Protein AF-A0A0D2LMK9-F1 (afdb_monomer_lite)

Structure (mmCIF, N/CA/C/O backbone):
data_AF-A0A0D2LMK9-F1
#
_entry.id   AF-A0A0D2LMK9-F1
#
loop_
_atom_site.group_PDB
_atom_site.id
_atom_site.type_symbol
_atom_site.label_atom_id
_atom_site.label_alt_id
_atom_site.label_comp_id
_atom_site.label_asym_id
_atom_site.label_entity_id
_atom_site.label_seq_id
_atom_site.pdbx_PDB_ins_code
_atom_site.Cartn_x
_atom_site.Cartn_y
_atom_site.Cartn_z
_atom_site.occupancy
_atom_site.B_iso_or_equiv
_atom_site.auth_seq_id
_atom_site.auth_comp_id
_atom_site.auth_asym_id
_atom_site.auth_atom_id
_atom_site.pdbx_PDB_model_num
ATOM 1 N N . MET A 1 1 ? 4.686 -10.005 -47.649 1.00 36.50 1 MET A N 1
ATOM 2 C CA . MET A 1 1 ? 5.415 -9.443 -48.805 1.00 36.50 1 MET A CA 1
ATOM 3 C C . MET A 1 1 ? 6.803 -10.051 -48.817 1.00 36.50 1 MET A C 1
ATOM 5 O O . MET A 1 1 ? 7.466 -10.040 -47.790 1.00 36.50 1 MET A O 1
ATOM 9 N N . CYS A 1 2 ? 7.157 -10.680 -49.933 1.00 32.66 2 CYS A N 1
ATOM 10 C CA . CYS A 1 2 ? 8.406 -11.399 -50.156 1.00 32.66 2 CYS A CA 1
ATOM 11 C C . CYS A 1 2 ? 9.611 -10.449 -50.144 1.00 32.66 2 CYS A C 1
ATOM 13 O O . CYS A 1 2 ? 9.553 -9.398 -50.775 1.00 32.66 2 CYS A O 1
ATOM 15 N N . PHE A 1 3 ? 10.708 -10.847 -49.498 1.00 27.73 3 PHE A N 1
ATOM 16 C CA . PHE A 1 3 ? 12.029 -10.279 -49.761 1.00 27.73 3 PHE A CA 1
ATOM 17 C C . PHE A 1 3 ? 12.671 -11.082 -50.894 1.00 27.73 3 PHE A C 1
ATOM 19 O O . PHE A 1 3 ? 12.844 -12.295 -50.774 1.00 27.73 3 PHE A O 1
ATOM 26 N N . ARG A 1 4 ? 12.999 -10.406 -51.998 1.00 33.31 4 ARG A N 1
ATOM 27 C CA . ARG A 1 4 ? 13.933 -10.900 -53.012 1.00 33.31 4 ARG A CA 1
ATOM 28 C C . ARG A 1 4 ? 15.197 -10.033 -52.932 1.00 33.31 4 ARG A C 1
ATOM 30 O O . ARG A 1 4 ? 15.049 -8.818 -52.810 1.00 33.31 4 ARG A O 1
ATOM 37 N N . PRO A 1 5 ? 16.394 -10.634 -52.951 1.00 46.75 5 PRO A N 1
ATOM 38 C CA . PRO A 1 5 ? 17.655 -9.914 -52.943 1.00 46.75 5 PRO A CA 1
ATOM 39 C C . PRO A 1 5 ? 18.057 -9.599 -54.384 1.00 46.75 5 PRO A C 1
ATOM 41 O O . PRO A 1 5 ? 18.026 -10.495 -55.216 1.00 46.75 5 PRO A O 1
ATOM 44 N N . ASP A 1 6 ? 18.374 -8.341 -54.661 1.00 37.81 6 ASP A N 1
ATOM 45 C CA . ASP A 1 6 ? 19.341 -7.890 -55.667 1.00 37.81 6 ASP A CA 1
ATOM 46 C C . ASP A 1 6 ? 19.219 -6.370 -55.743 1.00 37.81 6 ASP A C 1
ATOM 48 O O . ASP A 1 6 ? 18.151 -5.866 -56.057 1.00 37.81 6 ASP A O 1
ATOM 52 N N . ASP A 1 7 ? 20.288 -5.662 -55.381 1.00 31.47 7 ASP A N 1
ATOM 53 C CA . ASP A 1 7 ? 20.624 -4.341 -55.929 1.00 31.47 7 ASP A CA 1
ATOM 54 C C . ASP A 1 7 ? 22.042 -3.973 -55.471 1.00 31.47 7 ASP A C 1
ATOM 56 O O . ASP A 1 7 ? 22.301 -3.083 -54.659 1.00 31.47 7 ASP A O 1
ATOM 60 N N . SER A 1 8 ? 23.011 -4.711 -56.010 1.00 40.72 8 SER A N 1
ATOM 61 C CA . SER A 1 8 ? 24.394 -4.259 -56.104 1.00 40.72 8 SER A CA 1
ATOM 62 C C . SER A 1 8 ? 24.527 -3.301 -57.290 1.00 40.72 8 SER A 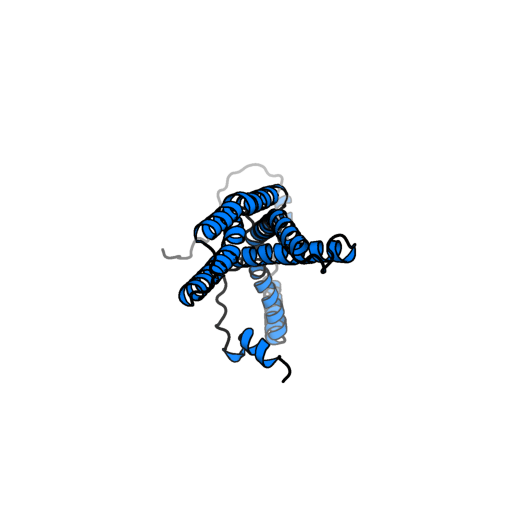C 1
ATOM 64 O O . SER A 1 8 ? 25.042 -3.673 -58.342 1.00 40.72 8 SER A O 1
ATOM 66 N N . SER A 1 9 ? 24.062 -2.063 -57.141 1.00 35.66 9 SER A N 1
ATOM 67 C CA . SER A 1 9 ? 24.377 -0.991 -58.092 1.00 35.66 9 SER A CA 1
ATOM 68 C C . SER A 1 9 ? 24.155 0.376 -57.462 1.00 35.66 9 SER A C 1
ATOM 70 O O . SER A 1 9 ? 23.105 0.992 -57.617 1.00 35.66 9 SER A O 1
ATOM 72 N N . PHE A 1 10 ? 25.168 0.876 -56.758 1.00 32.91 10 PHE A N 1
ATOM 73 C CA . PHE A 1 10 ? 25.188 2.277 -56.351 1.00 32.91 10 PHE A CA 1
ATOM 74 C C . PHE A 1 10 ? 26.589 2.866 -56.479 1.00 32.91 10 PHE A C 1
ATOM 76 O O . PHE A 1 10 ? 27.211 3.205 -55.483 1.00 32.91 10 PHE A O 1
ATOM 83 N N . ILE A 1 11 ? 27.101 2.989 -57.711 1.00 34.94 11 ILE A N 1
ATOM 84 C CA . ILE A 1 11 ? 28.164 3.957 -58.019 1.00 34.94 11 ILE A CA 1
ATOM 85 C C . ILE A 1 11 ? 27.956 4.541 -59.424 1.00 34.94 11 ILE A C 1
ATOM 87 O O . ILE A 1 11 ? 27.834 3.799 -60.394 1.00 34.94 11 ILE A O 1
ATOM 91 N N . ALA A 1 12 ? 28.033 5.878 -59.477 1.00 37.16 12 ALA A N 1
ATOM 92 C CA . ALA A 1 12 ? 28.573 6.726 -60.550 1.00 37.16 12 ALA A CA 1
ATOM 93 C C . ALA A 1 12 ? 27.589 7.725 -61.185 1.00 37.16 12 ALA A C 1
ATOM 95 O O . ALA A 1 12 ? 27.254 7.626 -62.362 1.00 37.16 12 ALA A O 1
ATOM 96 N N . THR A 1 13 ? 27.249 8.792 -60.459 1.00 31.98 13 THR A N 1
ATOM 97 C CA . THR A 1 13 ? 26.992 10.098 -61.087 1.00 31.98 13 THR A CA 1
ATOM 98 C C . THR A 1 13 ? 28.254 10.953 -60.997 1.00 31.98 13 THR A C 1
ATOM 100 O O . THR A 1 13 ? 28.748 11.291 -59.925 1.00 31.98 13 THR A O 1
ATOM 103 N N . LYS A 1 14 ? 28.817 11.239 -62.172 1.00 40.53 14 LYS A N 1
ATOM 104 C CA . LYS A 1 14 ? 30.016 12.042 -62.408 1.00 40.53 14 LYS A CA 1
ATOM 105 C C . LYS A 1 14 ? 29.584 13.493 -62.630 1.00 40.53 14 LYS A C 1
ATOM 107 O O . LYS A 1 14 ? 28.989 13.790 -63.661 1.00 40.53 14 LYS A O 1
ATOM 112 N N . THR A 1 15 ? 29.923 14.392 -61.713 1.00 36.00 15 THR A N 1
ATOM 113 C CA . THR A 1 15 ? 29.894 15.846 -61.944 1.00 36.00 15 THR A CA 1
ATOM 114 C C . THR A 1 15 ? 31.236 16.430 -61.535 1.00 36.00 15 THR A C 1
ATOM 116 O O . THR A 1 15 ? 31.736 16.152 -60.449 1.00 36.00 15 THR A O 1
ATOM 119 N N . GLY A 1 16 ? 31.848 17.152 -62.474 1.00 37.59 16 GLY A N 1
ATOM 120 C CA . GLY A 1 16 ? 33.177 17.731 -62.343 1.00 37.59 16 GLY A CA 1
ATOM 121 C C . GLY A 1 16 ? 33.241 18.902 -61.368 1.00 37.59 16 GLY A C 1
ATOM 122 O O . GLY A 1 16 ? 32.229 19.523 -61.055 1.00 37.59 16 GLY A O 1
ATOM 123 N N . GLY A 1 17 ? 34.462 19.192 -60.932 1.00 36.69 17 GLY A N 1
ATOM 124 C CA . GLY A 1 17 ? 34.784 20.328 -60.080 1.00 3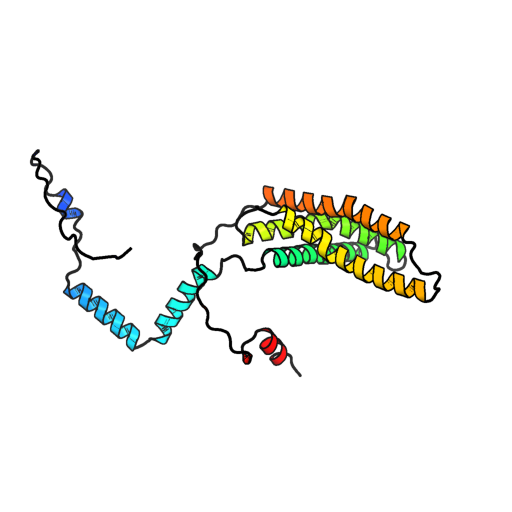6.69 17 GLY A CA 1
ATOM 125 C C . GLY A 1 17 ? 36.044 20.056 -59.271 1.00 36.69 17 GLY A C 1
ATOM 126 O O . GLY A 1 17 ? 35.996 19.334 -58.286 1.00 36.69 17 GLY A O 1
ATOM 127 N N . ASP A 1 18 ? 37.143 20.631 -59.748 1.00 37.47 18 ASP A N 1
ATOM 128 C CA . ASP A 1 18 ? 38.310 21.087 -58.994 1.00 37.47 18 ASP A CA 1
ATOM 129 C C . ASP A 1 18 ? 39.199 20.050 -58.289 1.00 37.47 18 ASP A C 1
ATOM 131 O O . ASP A 1 18 ? 38.907 19.453 -57.254 1.00 37.47 18 ASP A O 1
ATOM 135 N N . GLY A 1 19 ? 40.381 19.875 -58.884 1.00 51.28 19 GLY A N 1
ATOM 136 C CA . GLY A 1 19 ? 41.484 19.143 -58.294 1.00 51.28 19 GLY A CA 1
ATOM 137 C C . GLY A 1 19 ? 42.101 19.928 -57.148 1.00 51.28 19 GLY A C 1
ATOM 138 O O . GLY A 1 19 ? 42.830 20.874 -57.398 1.00 51.28 19 GLY A O 1
ATOM 139 N N . HIS A 1 20 ? 41.834 19.501 -55.917 1.00 45.97 20 HIS A N 1
ATOM 140 C CA . HIS A 1 20 ? 42.699 19.636 -54.739 1.00 45.97 20 HIS A CA 1
ATOM 141 C C . HIS A 1 20 ? 41.973 18.977 -53.550 1.00 45.97 20 HIS A C 1
ATOM 143 O O . HIS A 1 20 ? 41.356 19.684 -52.779 1.00 45.97 20 HIS A O 1
ATOM 149 N N . ASP A 1 21 ? 41.953 17.632 -53.452 1.00 49.69 21 ASP A N 1
ATOM 150 C CA . ASP A 1 21 ? 41.758 16.888 -52.173 1.00 49.69 21 ASP A CA 1
ATOM 151 C C . ASP A 1 21 ? 41.695 15.350 -52.326 1.00 49.69 21 ASP A C 1
ATOM 153 O O . ASP A 1 21 ? 40.903 14.631 -51.713 1.00 49.69 21 ASP A O 1
ATOM 157 N N . SER A 1 22 ? 42.607 14.773 -53.109 1.00 47.59 22 SER A N 1
ATOM 158 C CA . SER A 1 22 ? 42.743 13.308 -53.231 1.00 47.59 22 SER A CA 1
ATOM 159 C C . SER A 1 22 ? 43.430 12.630 -52.027 1.00 47.59 22 SER A C 1
ATOM 161 O O . SER A 1 22 ? 43.566 11.405 -51.997 1.00 47.59 22 SER A O 1
ATOM 163 N N . GLN A 1 23 ? 43.859 13.402 -51.021 1.00 46.69 23 GLN A N 1
ATOM 164 C CA . GLN A 1 23 ? 44.564 12.919 -49.823 1.00 46.69 23 GLN A CA 1
ATOM 165 C C . GLN A 1 23 ? 43.626 12.675 -48.622 1.00 46.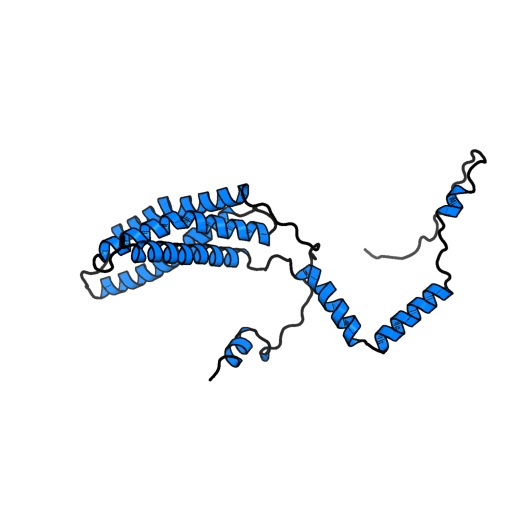69 23 GLN A C 1
ATOM 167 O O . GLN A 1 23 ? 43.916 11.812 -47.792 1.00 46.69 23 GLN A O 1
ATOM 172 N N . GLY A 1 24 ? 42.488 13.377 -48.534 1.00 43.84 24 GLY A N 1
ATOM 173 C CA . GLY A 1 24 ? 41.540 13.263 -47.413 1.00 43.84 24 GLY A CA 1
ATOM 174 C C . GLY A 1 24 ? 40.757 11.945 -47.401 1.00 43.84 24 GLY A C 1
ATOM 175 O O . GLY A 1 24 ? 40.649 11.288 -46.367 1.00 43.84 24 GLY A O 1
ATOM 176 N N . TRP A 1 25 ? 40.305 11.486 -48.571 1.00 39.28 25 TRP A N 1
ATOM 177 C CA . TRP A 1 25 ? 39.536 10.241 -48.708 1.00 39.28 25 TRP A CA 1
ATOM 178 C C . TRP A 1 25 ? 40.356 8.977 -48.420 1.00 39.28 25 TRP A C 1
ATOM 180 O O . TRP A 1 25 ? 39.811 7.991 -47.931 1.00 39.28 25 TRP A O 1
ATOM 190 N N . LYS A 1 26 ? 41.680 9.017 -48.626 1.00 46.81 26 LYS A N 1
ATOM 191 C CA . LYS A 1 26 ? 42.582 7.899 -48.295 1.00 46.81 26 LYS A CA 1
ATOM 192 C C . LYS A 1 26 ? 42.795 7.712 -46.791 1.00 46.81 26 LYS A C 1
ATOM 194 O O . LYS A 1 26 ? 43.176 6.625 -46.370 1.00 46.81 26 LYS A O 1
ATOM 199 N N . LYS A 1 27 ? 42.553 8.750 -45.978 1.00 48.72 27 LYS A N 1
ATOM 200 C CA . LYS A 1 27 ? 42.645 8.666 -44.510 1.00 48.72 27 LYS A CA 1
ATOM 201 C C . LYS A 1 27 ? 41.397 8.063 -43.861 1.00 48.72 27 LYS A C 1
ATOM 203 O O . LYS A 1 27 ? 41.507 7.530 -42.763 1.00 48.72 27 LYS A O 1
ATOM 208 N N . LEU A 1 28 ? 40.241 8.121 -44.528 1.00 47.56 28 LEU A N 1
ATOM 209 C CA . LEU A 1 28 ? 38.988 7.529 -44.039 1.00 47.56 28 LEU A CA 1
ATOM 210 C C . LEU A 1 28 ? 38.817 6.064 -44.468 1.00 47.56 28 LEU A C 1
ATOM 212 O O . LEU A 1 28 ? 38.097 5.315 -43.815 1.00 47.56 28 LEU A O 1
ATOM 216 N N . THR A 1 29 ? 39.542 5.616 -45.497 1.00 49.44 29 THR A N 1
ATOM 217 C CA . THR A 1 29 ? 39.727 4.191 -45.805 1.00 49.44 29 THR A CA 1
ATOM 218 C C . THR A 1 29 ? 40.837 3.613 -44.926 1.00 49.44 29 THR A C 1
ATOM 220 O O . THR A 1 29 ? 41.892 3.203 -45.414 1.00 49.44 29 THR A O 1
ATOM 223 N N . GLY A 1 30 ? 40.632 3.632 -43.607 1.00 47.62 30 GLY A N 1
ATOM 224 C CA . GLY A 1 30 ? 41.433 2.822 -42.696 1.00 47.62 30 GLY A CA 1
ATOM 225 C C . GLY A 1 30 ? 41.409 1.375 -43.189 1.00 47.62 30 GLY A C 1
ATOM 226 O O . GLY A 1 30 ? 40.344 0.874 -43.535 1.00 47.62 30 GLY A O 1
ATOM 227 N N . SER A 1 31 ? 42.595 0.772 -43.313 1.00 58.03 31 SER A N 1
ATOM 228 C CA . SER A 1 31 ? 42.853 -0.578 -43.830 1.00 58.03 31 SER A CA 1
ATOM 229 C C . SER A 1 31 ? 41.665 -1.524 -43.632 1.00 58.03 31 SER A C 1
ATOM 231 O O . SER A 1 31 ? 41.459 -2.026 -42.529 1.00 58.03 31 SER A O 1
ATOM 233 N N . PHE A 1 32 ? 40.899 -1.787 -44.698 1.00 56.50 32 PHE A N 1
ATOM 234 C CA . PHE A 1 32 ? 39.926 -2.876 -44.677 1.00 56.50 32 PHE A CA 1
ATOM 235 C C . PHE A 1 32 ? 40.686 -4.154 -44.300 1.00 56.50 32 PHE A C 1
ATOM 237 O O . PHE A 1 32 ? 41.734 -4.421 -44.902 1.00 56.50 32 PHE A O 1
ATOM 244 N N . PRO A 1 33 ? 40.230 -4.915 -43.290 1.00 62.12 33 PRO A N 1
ATOM 245 C CA . PRO A 1 33 ? 40.915 -6.130 -42.893 1.00 62.12 33 PRO A CA 1
ATOM 246 C C . PRO A 1 33 ? 41.016 -7.049 -44.109 1.00 62.12 33 PRO A C 1
ATOM 248 O O . PRO A 1 33 ? 40.037 -7.278 -44.824 1.00 62.12 33 PRO A O 1
ATOM 251 N N . SER A 1 34 ? 42.226 -7.534 -44.384 1.00 72.12 34 SER A N 1
ATOM 252 C CA . SER A 1 34 ? 42.450 -8.453 -45.500 1.00 72.12 34 SER A CA 1
ATOM 253 C C . SER A 1 34 ? 41.563 -9.683 -45.303 1.00 72.12 34 SER A C 1
ATOM 255 O O . SER A 1 34 ? 41.398 -10.147 -44.175 1.00 72.12 34 SER A O 1
ATOM 257 N N . GLY A 1 35 ? 41.007 -10.259 -46.372 1.00 73.50 35 GLY A N 1
ATOM 258 C CA . GLY A 1 35 ? 40.156 -11.452 -46.261 1.00 73.50 35 GLY A CA 1
ATOM 259 C C . GLY A 1 35 ? 40.833 -12.618 -45.520 1.00 73.50 35 GLY A C 1
ATOM 260 O O . GLY A 1 35 ? 40.151 -13.459 -44.942 1.00 73.50 35 GLY A O 1
ATOM 261 N N . SER A 1 36 ? 42.170 -12.645 -45.471 1.00 75.00 36 SER A N 1
ATOM 262 C CA . SER A 1 36 ? 42.950 -13.591 -44.666 1.00 75.00 36 SER A CA 1
ATOM 263 C C . SER A 1 36 ? 42.932 -13.295 -43.162 1.00 75.00 36 SER A C 1
ATOM 265 O O . SER A 1 36 ? 42.976 -14.234 -42.374 1.00 75.00 36 SER A O 1
ATOM 267 N N . GLN A 1 37 ? 42.843 -12.027 -42.752 1.00 76.12 37 GLN A N 1
ATOM 268 C CA . GLN A 1 37 ? 42.677 -11.620 -41.353 1.00 76.12 37 GLN A CA 1
ATOM 269 C C . GLN A 1 37 ? 41.281 -11.998 -40.865 1.00 76.12 37 GLN A C 1
ATOM 271 O O . GLN A 1 37 ? 41.172 -12.688 -39.862 1.00 76.12 37 GLN A O 1
ATOM 276 N N . VAL A 1 38 ? 40.241 -11.690 -41.647 1.00 80.62 38 VAL A N 1
ATOM 277 C CA . VAL A 1 38 ? 38.857 -12.080 -41.321 1.00 80.62 38 VAL A CA 1
ATOM 278 C C . VAL A 1 38 ? 38.722 -13.599 -41.198 1.00 80.62 38 VAL A C 1
ATOM 280 O O . VAL A 1 38 ? 38.142 -14.088 -40.237 1.00 80.62 38 VAL A O 1
ATOM 283 N N . ARG A 1 39 ? 39.304 -14.366 -42.132 1.00 79.62 39 ARG A N 1
ATOM 284 C CA . ARG A 1 39 ? 39.305 -15.839 -42.070 1.00 79.62 39 ARG A CA 1
ATOM 285 C C . ARG A 1 39 ? 40.082 -16.380 -40.871 1.00 79.62 39 ARG A C 1
ATOM 287 O O . ARG A 1 39 ? 39.660 -17.364 -40.279 1.00 79.62 39 ARG A O 1
ATOM 294 N N . ARG A 1 40 ? 41.212 -15.757 -40.522 1.00 83.75 40 ARG A N 1
ATOM 295 C CA . ARG A 1 40 ? 42.021 -16.149 -39.360 1.00 83.75 40 ARG A CA 1
ATOM 296 C C . ARG A 1 40 ? 41.296 -15.851 -38.052 1.00 83.75 40 ARG A C 1
ATOM 298 O O . ARG A 1 40 ? 41.360 -16.667 -37.142 1.00 83.75 40 ARG A O 1
ATOM 305 N N . ASP A 1 41 ? 40.619 -14.714 -37.968 1.00 76.62 41 ASP A N 1
ATOM 306 C CA . ASP A 1 41 ? 39.837 -14.344 -36.793 1.00 76.62 41 ASP A CA 1
ATOM 307 C C . ASP A 1 41 ? 38.605 -15.247 -36.670 1.00 76.62 41 ASP A C 1
ATOM 309 O O . ASP A 1 41 ? 38.358 -15.774 -35.592 1.00 76.62 41 ASP A O 1
ATOM 313 N N . LEU A 1 42 ? 37.913 -15.544 -37.775 1.00 80.44 42 LEU A N 1
ATOM 314 C CA . LEU A 1 42 ? 36.802 -16.501 -37.799 1.00 80.44 42 LEU A CA 1
ATOM 315 C C . LEU A 1 42 ? 37.229 -17.901 -37.332 1.00 80.44 42 LEU A C 1
ATOM 317 O O . LEU A 1 42 ? 36.576 -18.473 -36.468 1.00 80.44 42 LEU A O 1
ATOM 321 N N . ALA A 1 43 ? 38.355 -18.413 -37.837 1.00 82.56 43 ALA A N 1
ATOM 322 C CA . ALA A 1 43 ? 38.884 -19.713 -37.426 1.00 82.56 43 ALA A CA 1
ATOM 323 C C . ALA A 1 43 ? 39.255 -19.751 -35.932 1.00 82.56 43 ALA A C 1
ATOM 325 O O . ALA A 1 43 ? 39.055 -20.768 -35.275 1.00 82.56 43 ALA A O 1
ATOM 326 N N . LYS A 1 44 ? 39.753 -18.638 -35.374 1.00 79.44 44 LYS A N 1
ATOM 327 C CA . LYS A 1 44 ? 39.994 -18.520 -33.928 1.00 79.44 44 LYS A CA 1
ATOM 328 C C . LYS A 1 44 ? 38.693 -18.556 -33.125 1.00 79.44 44 LYS A C 1
ATOM 330 O O . LYS A 1 44 ? 38.655 -19.218 -32.097 1.00 79.44 44 LYS A O 1
ATOM 335 N N . TYR A 1 45 ? 37.637 -17.875 -33.582 1.00 70.62 45 TYR A N 1
ATOM 336 C CA . TYR A 1 45 ? 36.326 -17.934 -32.924 1.00 70.62 45 TYR A CA 1
ATOM 337 C C . TYR A 1 45 ? 35.706 -19.335 -32.997 1.00 70.62 45 TYR A C 1
ATOM 339 O O . TYR A 1 45 ? 35.133 -19.787 -32.011 1.00 70.62 45 TYR A O 1
ATOM 347 N N . GLU A 1 46 ? 35.844 -20.038 -34.124 1.00 77.38 46 GLU A N 1
ATOM 348 C CA . GLU A 1 46 ? 35.395 -21.431 -34.261 1.00 77.38 46 GLU A CA 1
ATOM 349 C C . GLU A 1 46 ? 36.155 -22.373 -33.321 1.00 77.38 46 GLU A C 1
ATOM 351 O O . GLU A 1 46 ? 35.528 -23.191 -32.658 1.00 77.38 46 GLU A O 1
ATOM 356 N N . GLN A 1 47 ? 37.481 -22.234 -33.209 1.00 75.31 47 GLN A N 1
ATOM 357 C CA . GLN A 1 47 ? 38.285 -23.044 -32.285 1.00 75.31 47 GLN A CA 1
ATOM 358 C C . GLN A 1 47 ? 37.905 -22.804 -30.822 1.00 75.31 47 GLN A C 1
ATOM 360 O O . GLN A 1 47 ? 37.675 -23.762 -30.096 1.00 75.31 47 GLN A O 1
ATOM 365 N N . LEU A 1 48 ? 37.738 -21.544 -30.412 1.00 69.69 48 LEU A N 1
ATOM 366 C CA . LEU A 1 48 ? 37.289 -21.209 -29.056 1.00 69.69 48 LEU A CA 1
ATOM 367 C C . LEU A 1 48 ? 35.889 -21.779 -28.754 1.00 69.69 48 LEU A C 1
ATOM 369 O O . LEU A 1 48 ? 35.655 -22.265 -27.653 1.00 69.69 48 LEU A O 1
ATOM 373 N N . MET A 1 49 ? 34.976 -21.783 -29.736 1.00 61.81 49 MET A N 1
ATOM 374 C CA . MET A 1 49 ? 33.647 -22.405 -29.604 1.00 61.81 49 MET A CA 1
ATOM 375 C C . MET A 1 49 ? 33.686 -23.935 -29.494 1.00 61.81 49 MET A C 1
ATOM 377 O O . MET A 1 49 ? 32.773 -24.517 -28.912 1.00 61.81 49 MET A O 1
ATOM 381 N N . VAL A 1 50 ? 34.700 -24.587 -30.065 1.00 72.56 50 VAL A N 1
ATOM 382 C CA . VAL A 1 50 ? 34.861 -26.048 -30.027 1.00 72.56 50 VAL A CA 1
ATOM 383 C C . VAL A 1 50 ? 35.575 -26.503 -28.755 1.00 72.56 50 VAL A C 1
ATOM 385 O O . VAL A 1 50 ? 35.172 -27.511 -28.177 1.00 72.56 50 VAL A O 1
ATOM 388 N N . ASP A 1 51 ? 36.598 -25.767 -28.320 1.00 71.94 51 ASP A N 1
ATOM 389 C CA . ASP A 1 51 ? 37.421 -26.131 -27.164 1.00 71.94 51 ASP A CA 1
ATOM 390 C C . ASP A 1 51 ? 36.733 -25.780 -25.832 1.00 71.94 51 ASP A C 1
ATOM 392 O O . ASP A 1 51 ? 36.804 -26.571 -24.893 1.00 71.94 51 ASP A O 1
ATOM 396 N N . GLU A 1 52 ? 35.999 -24.658 -25.756 1.00 60.50 52 GLU A N 1
ATOM 397 C CA . GLU A 1 52 ? 35.295 -24.214 -24.537 1.00 60.50 52 GLU A CA 1
ATOM 398 C C . GLU A 1 52 ? 33.840 -23.769 -24.799 1.00 60.50 52 GLU A C 1
ATOM 400 O O . GLU A 1 52 ? 33.450 -22.630 -24.516 1.00 60.50 52 GLU A O 1
ATOM 405 N N . PRO A 1 53 ? 32.977 -24.671 -25.308 1.00 59.03 53 PRO A N 1
ATOM 406 C CA . PRO A 1 53 ? 31.581 -24.349 -25.607 1.00 59.03 53 PRO A CA 1
ATOM 407 C C . PRO A 1 53 ? 30.796 -23.893 -24.367 1.00 59.03 53 PRO A C 1
ATOM 409 O O . PRO A 1 53 ? 29.892 -23.070 -24.489 1.00 59.03 53 PRO A O 1
ATOM 412 N N . GLY A 1 54 ? 31.144 -24.402 -23.179 1.00 59.25 54 GLY A N 1
ATOM 413 C CA . GLY A 1 54 ? 30.496 -24.051 -21.912 1.00 59.25 54 GLY A CA 1
ATOM 414 C C . GLY A 1 54 ? 30.776 -22.614 -21.470 1.00 59.25 54 GLY A C 1
ATOM 415 O O . GLY A 1 54 ? 29.837 -21.872 -21.208 1.00 59.25 54 GLY A O 1
ATOM 416 N N . GLU A 1 55 ? 32.040 -22.181 -21.473 1.00 56.72 55 GLU A N 1
ATOM 417 C CA . GLU A 1 55 ? 32.414 -20.844 -20.988 1.00 56.72 55 GLU A CA 1
ATOM 418 C C . GLU A 1 55 ? 31.870 -19.724 -21.888 1.00 56.72 55 GLU A C 1
ATOM 420 O O . GLU A 1 55 ? 31.343 -18.725 -21.399 1.00 56.72 55 GLU A O 1
ATOM 425 N N . ILE A 1 56 ? 31.890 -19.911 -23.212 1.00 57.38 56 ILE A N 1
ATOM 426 C CA . ILE A 1 56 ? 31.340 -18.930 -24.164 1.00 57.38 56 ILE A CA 1
ATOM 427 C C . ILE A 1 56 ? 29.812 -18.867 -24.072 1.00 57.38 56 ILE A C 1
ATOM 429 O O . ILE A 1 56 ? 29.221 -17.787 -24.186 1.00 57.38 56 ILE A O 1
ATOM 433 N N . GLN A 1 57 ? 29.154 -20.008 -23.858 1.00 57.56 57 GLN A N 1
ATOM 434 C CA . GLN A 1 57 ? 27.704 -20.069 -23.708 1.00 57.56 57 GLN A CA 1
ATOM 435 C C . GLN A 1 57 ? 27.239 -19.481 -22.369 1.00 57.56 57 GLN A C 1
ATOM 437 O O . GLN A 1 57 ? 26.238 -18.758 -22.345 1.00 57.56 57 GLN A O 1
ATOM 442 N N . ASP A 1 58 ? 27.991 -19.696 -21.292 1.00 58.62 58 ASP A N 1
ATOM 443 C CA . ASP A 1 58 ? 27.732 -19.108 -19.977 1.00 58.62 58 ASP A CA 1
ATOM 444 C C . ASP A 1 58 ? 27.989 -17.591 -19.986 1.00 58.62 58 ASP A C 1
ATOM 446 O O . ASP A 1 58 ? 27.169 -16.813 -19.481 1.00 58.62 58 ASP A O 1
ATOM 450 N N . GLU A 1 59 ? 29.050 -17.133 -20.665 1.00 56.19 59 GLU A N 1
ATOM 451 C CA . GLU A 1 59 ? 29.324 -15.709 -20.880 1.00 56.19 59 GLU A CA 1
ATOM 452 C C . GLU A 1 59 ? 28.303 -15.008 -21.792 1.00 56.19 59 GLU A C 1
ATOM 454 O O . GLU A 1 59 ? 28.039 -13.808 -21.646 1.00 56.19 59 GLU A O 1
ATOM 459 N N . ALA A 1 60 ? 27.723 -15.729 -22.753 1.00 62.62 60 ALA A N 1
ATOM 460 C CA . ALA A 1 60 ? 26.635 -15.230 -23.586 1.00 62.62 60 ALA A CA 1
ATOM 461 C C . ALA A 1 60 ? 25.310 -15.201 -22.809 1.00 62.62 60 ALA A C 1
ATOM 463 O O . ALA A 1 60 ? 24.531 -14.256 -22.952 1.00 62.62 60 ALA A O 1
ATOM 464 N N . GLY A 1 61 ? 25.068 -16.192 -21.950 1.00 68.56 61 GLY A N 1
ATOM 465 C CA . GLY A 1 61 ? 23.838 -16.347 -21.178 1.00 68.56 61 GLY A CA 1
ATOM 466 C C . GLY A 1 61 ? 23.559 -15.163 -20.256 1.00 68.56 61 GLY A C 1
ATOM 467 O O . GLY A 1 61 ? 22.475 -14.577 -20.313 1.00 68.56 61 GLY A O 1
ATOM 468 N N . TRP A 1 62 ? 24.543 -14.735 -19.458 1.00 72.00 62 TRP A N 1
ATOM 469 C CA . TRP A 1 62 ? 24.349 -13.590 -18.558 1.00 72.00 62 TRP A CA 1
ATOM 470 C C . TRP A 1 62 ? 24.169 -12.267 -19.318 1.00 72.00 62 TRP A C 1
ATOM 472 O O . TRP A 1 62 ? 23.341 -11.442 -18.926 1.00 72.00 62 TRP A O 1
ATOM 482 N N . LYS A 1 63 ? 24.875 -12.072 -20.444 1.00 70.81 63 LYS A N 1
ATOM 483 C CA . LYS A 1 63 ? 24.715 -10.890 -21.318 1.00 70.81 63 LYS A CA 1
ATOM 484 C C . LYS A 1 63 ? 23.321 -10.848 -21.937 1.00 70.81 63 LYS A C 1
ATOM 486 O O . LYS A 1 63 ? 22.722 -9.781 -22.063 1.00 70.81 63 LYS A O 1
ATOM 491 N N . LEU A 1 64 ? 22.781 -12.013 -22.289 1.00 70.06 64 LEU A N 1
ATOM 492 C CA . LEU A 1 64 ? 21.416 -12.157 -22.770 1.00 70.06 64 LEU A CA 1
ATOM 493 C C . LEU A 1 64 ? 20.415 -11.834 -21.648 1.00 70.06 64 LEU A C 1
ATOM 495 O O . LEU A 1 64 ? 19.466 -11.090 -21.904 1.00 70.06 64 LEU A O 1
ATOM 499 N N . LEU A 1 65 ? 20.633 -12.317 -20.423 1.00 74.06 65 LEU A N 1
ATOM 500 C CA . LEU A 1 65 ? 19.777 -12.058 -19.255 1.00 74.06 65 LEU A CA 1
ATOM 501 C C . LEU A 1 65 ? 19.801 -10.594 -18.794 1.00 74.06 65 LEU A C 1
ATOM 503 O O . LEU A 1 65 ? 18.795 -10.102 -18.285 1.00 74.06 65 LEU A O 1
ATOM 507 N N . ALA A 1 66 ? 20.899 -9.870 -19.019 1.00 76.38 66 ALA A N 1
ATOM 508 C CA . ALA A 1 66 ? 21.038 -8.470 -18.612 1.00 76.38 66 ALA A CA 1
ATOM 509 C C . ALA A 1 66 ? 19.942 -7.551 -19.195 1.00 76.38 66 ALA A C 1
ATOM 511 O O . ALA A 1 66 ? 19.536 -6.584 -18.549 1.00 76.38 66 ALA A O 1
ATOM 512 N N . GLY A 1 67 ? 19.429 -7.866 -20.391 1.00 72.00 67 GLY A N 1
ATOM 513 C CA . GLY A 1 67 ? 18.322 -7.138 -21.024 1.00 72.00 67 GLY A CA 1
ATOM 514 C C . GLY A 1 67 ? 16.926 -7.519 -20.511 1.00 72.00 67 GLY A C 1
ATOM 515 O O . GLY A 1 67 ? 15.985 -6.745 -20.697 1.00 72.00 67 GLY A O 1
ATOM 516 N N . ASP A 1 68 ? 16.790 -8.676 -19.859 1.00 77.88 68 ASP A N 1
ATOM 517 C CA . ASP A 1 68 ? 15.522 -9.195 -19.330 1.00 77.88 68 ASP A CA 1
ATOM 518 C C . ASP A 1 68 ? 15.387 -8.947 -17.812 1.00 77.88 68 ASP A C 1
ATOM 520 O O . ASP A 1 68 ? 14.272 -8.804 -17.311 1.00 77.88 68 ASP A O 1
ATOM 524 N N . ALA A 1 69 ? 16.504 -8.807 -17.085 1.00 78.62 69 ALA A N 1
ATOM 525 C CA . ALA A 1 69 ? 16.546 -8.616 -15.630 1.00 78.62 69 ALA A CA 1
ATOM 526 C C . ALA A 1 69 ? 15.802 -7.362 -15.139 1.00 78.62 69 ALA A C 1
ATOM 528 O O . ALA A 1 69 ? 15.230 -7.351 -14.053 1.00 78.62 69 ALA A O 1
ATOM 529 N N . PHE A 1 70 ? 15.799 -6.304 -15.948 1.00 79.19 70 PHE A N 1
ATOM 530 C CA . PHE A 1 70 ? 15.223 -5.006 -15.593 1.00 79.19 70 PHE A CA 1
ATOM 531 C C . PHE A 1 70 ? 13.824 -4.776 -16.170 1.00 79.19 70 PHE A C 1
ATOM 533 O O . PHE A 1 70 ? 13.360 -3.637 -16.262 1.00 79.19 70 PHE A O 1
ATOM 540 N N . ARG A 1 71 ? 13.166 -5.841 -16.629 1.00 82.44 71 ARG A N 1
ATOM 541 C CA . ARG A 1 71 ? 11.811 -5.768 -17.164 1.00 82.44 71 ARG A CA 1
ATOM 542 C C . ARG A 1 71 ? 10.788 -5.724 -16.027 1.00 82.44 71 ARG A C 1
ATOM 544 O O . ARG A 1 71 ? 10.934 -6.426 -15.029 1.00 82.44 71 ARG A O 1
ATOM 551 N N . ALA A 1 72 ? 9.719 -4.951 -16.213 1.00 83.56 72 ALA A N 1
ATOM 552 C CA . ALA A 1 72 ? 8.590 -4.968 -15.294 1.00 83.56 72 ALA A CA 1
ATOM 553 C C . ALA A 1 72 ? 7.981 -6.388 -15.213 1.00 83.56 72 ALA A C 1
ATOM 555 O O . ALA A 1 72 ? 7.729 -7.011 -16.253 1.00 83.56 72 ALA A O 1
ATOM 556 N N . PRO A 1 73 ? 7.746 -6.928 -14.004 1.00 85.94 73 PRO A N 1
ATOM 557 C CA . PRO A 1 73 ? 7.126 -8.229 -13.827 1.00 85.94 73 PRO A CA 1
ATOM 558 C C . PRO A 1 73 ? 5.645 -8.192 -14.250 1.00 85.94 73 PRO A C 1
ATOM 560 O O . PRO A 1 73 ? 4.975 -7.171 -14.081 1.00 85.94 73 PRO A O 1
ATOM 563 N N . PRO A 1 74 ? 5.075 -9.322 -14.709 1.00 83.50 74 PRO A N 1
ATOM 564 C CA . PRO A 1 74 ? 3.702 -9.391 -15.230 1.00 83.50 74 PRO A CA 1
ATOM 565 C C . PRO A 1 74 ? 2.616 -8.989 -14.214 1.00 83.50 74 PRO A C 1
ATOM 567 O O . PRO A 1 74 ? 1.510 -8.612 -14.595 1.00 83.50 74 PRO A O 1
ATOM 570 N N . HIS A 1 75 ? 2.921 -9.046 -12.914 1.00 88.62 75 HIS A N 1
ATOM 571 C CA . HIS A 1 75 ? 2.014 -8.673 -11.823 1.00 88.62 75 HIS A CA 1
ATOM 572 C C . HIS A 1 75 ? 2.588 -7.561 -10.927 1.00 88.62 75 HIS A C 1
ATOM 574 O O . HIS A 1 75 ? 2.379 -7.560 -9.712 1.00 88.62 75 HIS A O 1
ATOM 580 N N . ALA A 1 76 ? 3.291 -6.592 -11.525 1.00 90.25 76 ALA A N 1
ATOM 581 C CA . ALA A 1 76 ? 3.906 -5.457 -10.828 1.00 90.25 76 ALA A CA 1
ATOM 582 C C . ALA A 1 76 ? 2.949 -4.708 -9.884 1.00 90.25 76 ALA A C 1
ATOM 584 O O . ALA A 1 76 ? 3.331 -4.339 -8.773 1.00 90.25 76 ALA A O 1
ATOM 585 N N . GLN A 1 77 ? 1.686 -4.531 -10.287 1.00 92.12 77 GLN A N 1
ATOM 586 C CA . GLN A 1 77 ? 0.695 -3.802 -9.492 1.00 92.12 77 GLN A CA 1
ATOM 587 C C . GLN A 1 77 ? 0.462 -4.457 -8.121 1.00 92.12 77 GLN A C 1
ATOM 589 O O . GLN A 1 77 ? 0.437 -3.766 -7.105 1.00 92.12 77 GLN A O 1
ATOM 594 N N . TRP A 1 78 ? 0.315 -5.783 -8.078 1.00 94.50 78 TRP A N 1
ATOM 595 C CA . TRP A 1 78 ? 0.067 -6.514 -6.832 1.00 94.50 78 TRP A CA 1
ATOM 596 C C . TRP A 1 78 ? 1.292 -6.524 -5.927 1.00 94.50 78 TRP A C 1
ATOM 598 O O . TRP A 1 78 ? 1.157 -6.333 -4.722 1.00 94.50 78 TRP A O 1
ATOM 608 N N . LEU A 1 79 ? 2.488 -6.648 -6.508 1.00 93.75 79 LEU A N 1
ATOM 609 C CA . LEU A 1 79 ? 3.738 -6.520 -5.762 1.00 93.75 79 LEU A CA 1
ATOM 610 C C . LEU A 1 79 ? 3.820 -5.163 -5.046 1.00 93.75 79 LEU A C 1
ATOM 612 O O . LEU A 1 79 ? 4.106 -5.114 -3.852 1.00 93.75 79 LEU A O 1
ATOM 616 N N . CYS A 1 80 ? 3.494 -4.073 -5.745 1.00 94.75 80 CYS A N 1
ATOM 617 C CA . CYS A 1 80 ? 3.475 -2.733 -5.155 1.00 94.75 80 CYS A CA 1
ATOM 618 C C . CYS A 1 80 ? 2.455 -2.614 -4.017 1.00 94.75 80 CYS A C 1
ATOM 620 O O . CYS A 1 80 ? 2.746 -1.995 -2.993 1.00 94.75 80 CYS A O 1
ATOM 622 N N . VAL A 1 81 ? 1.280 -3.236 -4.173 1.00 95.31 81 VAL A N 1
ATOM 623 C CA . VAL A 1 81 ? 0.251 -3.290 -3.123 1.00 95.31 81 VAL A CA 1
ATOM 624 C C . VAL A 1 81 ? 0.779 -4.004 -1.878 1.00 95.31 81 VAL A C 1
ATOM 626 O O . VAL A 1 81 ? 0.682 -3.455 -0.782 1.00 95.31 81 VAL A O 1
ATOM 629 N N . TYR A 1 82 ? 1.400 -5.176 -2.037 1.00 95.31 82 TYR A N 1
ATOM 630 C CA . TYR A 1 82 ? 1.967 -5.933 -0.918 1.00 95.31 82 TYR A CA 1
ATOM 631 C C . TYR A 1 82 ? 3.090 -5.180 -0.206 1.00 95.31 82 TYR A C 1
ATOM 633 O O . TYR A 1 82 ? 3.104 -5.129 1.024 1.00 95.31 82 TYR A O 1
ATOM 641 N N . VAL A 1 83 ? 3.995 -4.549 -0.957 1.00 96.31 83 VAL A N 1
ATOM 642 C CA . VAL A 1 83 ? 5.090 -3.762 -0.374 1.00 96.31 83 VAL A CA 1
ATOM 643 C C . VAL A 1 83 ? 4.549 -2.544 0.377 1.00 96.31 83 VAL A C 1
ATOM 645 O O . VAL A 1 83 ? 4.943 -2.320 1.519 1.00 96.31 83 VAL A O 1
ATOM 648 N N . GLY A 1 84 ? 3.608 -1.795 -0.206 1.00 95.62 84 GLY A N 1
ATOM 649 C CA . GLY A 1 84 ? 2.990 -0.642 0.456 1.00 95.62 84 GLY A CA 1
ATOM 650 C C . GLY A 1 84 ? 2.303 -1.012 1.770 1.00 95.62 84 GLY A C 1
ATOM 651 O O . GLY A 1 84 ? 2.540 -0.377 2.799 1.00 95.62 84 GLY A O 1
ATOM 652 N N . SER A 1 85 ? 1.504 -2.082 1.767 1.00 94.88 85 SER A N 1
ATOM 653 C CA . SER A 1 85 ? 0.860 -2.590 2.984 1.00 94.88 85 SER A CA 1
ATOM 654 C C . SER A 1 85 ? 1.873 -3.126 4.002 1.00 94.88 85 SER A C 1
ATOM 656 O O . SER A 1 85 ? 1.703 -2.907 5.201 1.00 94.88 85 SER A O 1
ATOM 658 N N . GLY A 1 86 ? 2.956 -3.764 3.549 1.00 94.81 86 GLY A N 1
ATOM 65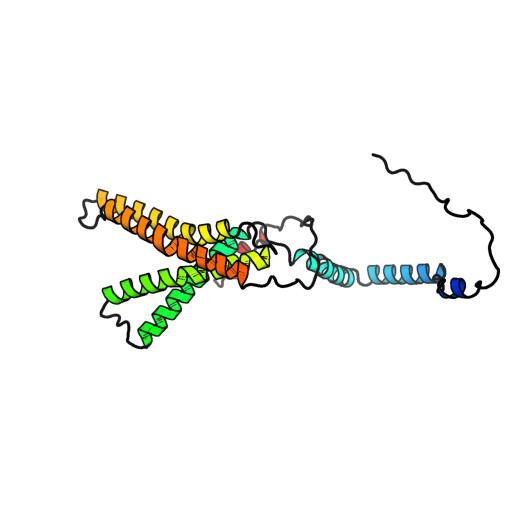9 C CA . GLY A 1 86 ? 4.054 -4.208 4.409 1.00 94.81 86 GLY A CA 1
ATOM 660 C C . GLY A 1 86 ? 4.744 -3.044 5.122 1.00 94.81 86 GLY A C 1
ATOM 661 O O . GLY A 1 86 ? 4.894 -3.077 6.342 1.00 94.81 86 GLY A O 1
ATOM 662 N N . VAL A 1 87 ? 5.080 -1.975 4.390 1.00 96.06 87 VAL A N 1
ATOM 663 C CA . VAL A 1 87 ? 5.642 -0.736 4.961 1.00 96.06 87 VAL A CA 1
ATOM 664 C C . VAL A 1 87 ? 4.692 -0.137 5.996 1.00 96.06 87 VAL A C 1
ATOM 666 O O . VAL A 1 87 ? 5.137 0.291 7.060 1.00 96.06 87 VAL A O 1
ATOM 669 N N . GLN A 1 88 ? 3.384 -0.161 5.733 1.00 95.38 88 GLN A N 1
ATOM 670 C CA . GLN A 1 88 ? 2.389 0.341 6.676 1.00 95.38 88 GLN A CA 1
ATOM 671 C C . GLN A 1 88 ? 2.379 -0.433 7.994 1.00 95.38 88 GLN A C 1
ATOM 673 O O . GLN A 1 88 ? 2.393 0.167 9.068 1.00 95.38 88 GLN A O 1
ATOM 678 N N . VAL A 1 89 ? 2.346 -1.765 7.921 1.00 93.94 89 VAL A N 1
ATOM 679 C CA . VAL A 1 89 ? 2.275 -2.630 9.105 1.00 93.94 89 VAL A CA 1
ATOM 680 C C . VAL A 1 89 ? 3.585 -2.587 9.885 1.00 93.94 89 VAL A C 1
ATOM 682 O O . VAL A 1 89 ? 3.554 -2.411 11.101 1.00 93.94 89 VAL A O 1
ATOM 685 N N . LEU A 1 90 ? 4.730 -2.675 9.202 1.00 95.56 90 LEU A N 1
ATOM 686 C CA . LEU A 1 90 ? 6.047 -2.601 9.838 1.00 95.56 90 LEU A CA 1
ATOM 687 C C . LEU A 1 90 ? 6.289 -1.230 10.472 1.00 95.56 90 LEU A C 1
ATOM 689 O O . LEU A 1 90 ? 6.711 -1.160 11.624 1.00 95.56 90 LEU A O 1
ATOM 693 N N . GLY A 1 91 ? 5.961 -0.146 9.765 1.00 94.56 91 GLY A N 1
ATOM 694 C CA . GLY A 1 91 ? 6.057 1.211 10.297 1.00 94.56 91 GLY A CA 1
ATOM 695 C C . GLY A 1 91 ? 5.142 1.415 11.504 1.00 94.56 91 GLY A C 1
ATOM 696 O O . GLY A 1 91 ? 5.570 1.948 12.525 1.00 94.56 91 GLY A O 1
ATOM 697 N N . CYS A 1 92 ? 3.898 0.933 11.431 1.00 94.75 92 CYS A N 1
ATOM 698 C CA . CYS A 1 92 ? 2.959 0.997 12.549 1.00 94.75 92 CYS A CA 1
ATOM 699 C C . CYS A 1 92 ? 3.461 0.209 13.768 1.00 94.75 92 CYS A C 1
ATOM 701 O O . CYS A 1 92 ? 3.411 0.719 14.891 1.00 94.75 92 CYS A O 1
ATOM 703 N N . ALA A 1 93 ? 3.961 -1.012 13.560 1.00 93.25 93 ALA A N 1
ATOM 704 C CA . ALA A 1 93 ? 4.506 -1.855 14.620 1.00 93.25 93 ALA A CA 1
ATOM 705 C C . ALA A 1 93 ? 5.736 -1.210 15.268 1.00 93.25 93 ALA A C 1
ATOM 707 O O . ALA A 1 93 ? 5.806 -1.122 16.491 1.00 93.25 93 ALA A O 1
ATOM 708 N N . PHE A 1 94 ? 6.660 -0.693 14.456 1.00 94.44 94 PHE A N 1
ATOM 709 C CA . PHE A 1 94 ? 7.864 -0.020 14.930 1.00 94.44 94 PHE A CA 1
ATOM 710 C C . PHE A 1 94 ? 7.537 1.220 15.770 1.00 94.44 94 PHE A C 1
ATOM 712 O O . PHE A 1 94 ? 8.006 1.338 16.900 1.00 94.44 94 PHE A O 1
ATOM 719 N N . VAL A 1 95 ? 6.677 2.116 15.271 1.00 92.62 95 VAL A N 1
ATOM 720 C CA . VAL A 1 95 ? 6.284 3.334 16.003 1.00 92.62 95 VAL A CA 1
ATOM 721 C C . VAL A 1 95 ? 5.557 2.986 17.305 1.00 92.62 95 VAL A C 1
ATOM 723 O O . VAL A 1 95 ? 5.845 3.572 18.348 1.00 92.62 95 VAL A O 1
ATOM 726 N N . THR A 1 96 ? 4.654 2.002 17.272 1.00 90.94 96 THR A N 1
ATOM 727 C CA . THR A 1 96 ? 3.938 1.547 18.475 1.00 90.94 96 THR A CA 1
ATOM 728 C C . THR A 1 96 ? 4.903 0.955 19.503 1.00 90.94 96 THR A C 1
ATOM 730 O O . THR A 1 96 ? 4.787 1.257 20.689 1.00 90.94 96 THR A O 1
ATOM 733 N N . LEU A 1 97 ? 5.883 0.159 19.063 1.00 91.06 97 LEU A N 1
ATOM 734 C CA . LEU A 1 97 ? 6.899 -0.432 19.934 1.00 91.06 97 LEU A CA 1
ATOM 735 C C . LEU A 1 97 ? 7.736 0.649 20.623 1.00 91.06 97 LEU A C 1
ATOM 737 O O . LEU A 1 97 ? 7.902 0.606 21.839 1.00 91.06 97 LEU A O 1
ATOM 741 N N . VAL A 1 98 ? 8.204 1.651 19.873 1.00 91.50 98 VAL A N 1
ATOM 742 C CA . VAL A 1 98 ? 8.970 2.773 20.435 1.00 91.50 98 VAL A CA 1
ATOM 743 C C . VAL A 1 98 ? 8.149 3.504 21.502 1.00 91.50 98 VAL A C 1
ATOM 745 O O . VAL A 1 98 ? 8.615 3.663 22.630 1.00 91.50 98 VAL A O 1
ATOM 748 N N . LEU A 1 99 ? 6.899 3.871 21.204 1.00 88.00 99 LEU A N 1
ATOM 749 C CA . LEU A 1 99 ? 6.021 4.557 22.163 1.00 88.00 99 LEU A CA 1
ATOM 750 C C . LEU A 1 99 ? 5.691 3.705 23.400 1.00 88.00 99 LEU A C 1
ATOM 752 O O . LEU A 1 99 ? 5.575 4.246 24.502 1.00 88.00 99 LEU A O 1
ATOM 756 N N . ALA A 1 100 ? 5.577 2.386 23.236 1.00 87.56 100 ALA A N 1
ATOM 757 C CA . ALA A 1 100 ? 5.404 1.455 24.347 1.00 87.56 100 ALA A CA 1
ATOM 758 C C . ALA A 1 100 ? 6.656 1.390 25.236 1.00 87.56 100 ALA A C 1
ATOM 760 O O . ALA A 1 100 ? 6.539 1.483 26.457 1.00 87.56 100 ALA A O 1
ATOM 761 N N . THR A 1 101 ? 7.856 1.307 24.648 1.00 87.81 101 THR A N 1
ATOM 762 C CA . THR A 1 101 ? 9.121 1.265 25.410 1.00 87.81 101 THR A CA 1
ATOM 763 C C . THR A 1 101 ? 9.444 2.574 26.134 1.00 87.81 101 THR A C 1
ATOM 765 O O . THR A 1 101 ? 10.036 2.541 27.207 1.00 87.81 101 THR A O 1
ATOM 768 N N . LEU A 1 102 ? 9.002 3.719 25.601 1.00 86.44 102 LEU A N 1
ATOM 769 C CA . LEU A 1 102 ? 9.131 5.030 26.250 1.00 86.44 102 LEU A CA 1
ATOM 770 C C . LEU A 1 102 ? 8.129 5.243 27.402 1.00 86.44 102 LEU A C 1
ATOM 772 O O . LEU A 1 102 ? 8.172 6.272 28.070 1.00 86.44 102 LEU A O 1
ATOM 776 N N . GLY A 1 103 ? 7.216 4.295 27.637 1.00 80.44 103 GLY A N 1
ATOM 777 C CA . GLY A 1 103 ? 6.245 4.352 28.731 1.00 80.44 103 GLY A CA 1
ATOM 778 C C . GLY A 1 103 ? 4.984 5.175 28.442 1.00 80.44 103 GLY A C 1
ATOM 779 O O . GLY A 1 103 ? 4.110 5.243 29.303 1.00 80.44 103 GLY A O 1
ATOM 780 N N . PHE A 1 104 ? 4.836 5.750 27.239 1.00 76.75 104 PHE A N 1
ATOM 781 C CA . PHE A 1 104 ? 3.619 6.477 26.839 1.00 76.75 104 PHE A CA 1
ATOM 782 C C . PHE A 1 104 ? 2.414 5.549 26.637 1.00 76.75 104 PHE A C 1
ATOM 784 O O . PHE A 1 104 ? 1.270 5.971 26.800 1.00 76.75 104 PHE A O 1
ATOM 791 N N . LEU A 1 105 ? 2.664 4.283 26.289 1.00 76.06 105 LEU A N 1
ATOM 792 C CA . LEU A 1 105 ? 1.639 3.263 26.076 1.00 76.06 105 LEU A CA 1
ATOM 793 C C . LEU A 1 105 ? 1.867 2.098 27.040 1.00 76.06 105 LEU A C 1
ATOM 795 O O . LEU A 1 105 ? 2.551 1.129 26.721 1.00 76.06 105 LEU A O 1
ATOM 799 N N . SER A 1 106 ? 1.291 2.195 28.241 1.00 73.25 106 SER A N 1
ATOM 800 C CA . SER A 1 106 ? 1.337 1.098 29.210 1.00 73.25 106 SER A CA 1
ATOM 801 C C . SER A 1 106 ? 0.371 -0.031 28.805 1.00 73.25 106 SER A C 1
ATOM 803 O O . SER A 1 106 ? -0.825 0.241 28.619 1.00 73.25 106 SER A O 1
ATOM 805 N N . PRO A 1 107 ? 0.821 -1.306 28.752 1.00 67.25 107 PRO A N 1
ATOM 806 C CA . PRO A 1 107 ? -0.033 -2.469 28.469 1.00 67.25 107 PRO A CA 1
ATOM 807 C C . PRO A 1 107 ? -1.208 -2.636 29.445 1.00 67.25 107 PRO A C 1
ATOM 809 O O . PRO A 1 107 ? -2.191 -3.308 29.126 1.00 67.25 107 PRO A O 1
ATOM 812 N N . ALA A 1 108 ? -1.130 -2.011 30.626 1.00 73.62 108 ALA A N 1
ATOM 813 C CA . ALA A 1 108 ? -2.208 -1.990 31.613 1.00 73.62 108 ALA A CA 1
ATOM 814 C C . ALA A 1 108 ? -3.463 -1.253 31.105 1.00 73.62 108 ALA A C 1
ATOM 816 O O . ALA A 1 108 ? -4.578 -1.552 31.527 1.00 73.62 108 ALA A O 1
ATOM 817 N N . SER A 1 109 ? -3.302 -0.334 30.148 1.00 76.44 109 SER A N 1
ATOM 818 C CA . SER A 1 109 ? -4.377 0.468 29.554 1.00 76.44 109 SER A CA 1
ATOM 819 C C . SER A 1 109 ? -4.739 -0.019 28.146 1.00 76.44 109 SER A C 1
ATOM 821 O O . SER A 1 109 ? -4.561 0.682 27.150 1.00 76.44 109 SER A O 1
ATOM 823 N N . ARG A 1 110 ? -5.277 -1.244 28.055 1.00 77.69 110 ARG A N 1
ATOM 824 C CA . ARG A 1 110 ? -5.613 -1.915 26.779 1.00 77.69 110 ARG A CA 1
ATOM 825 C C . ARG A 1 110 ? -6.378 -1.020 25.792 1.00 77.69 110 ARG A C 1
ATOM 827 O O . ARG A 1 110 ? -6.100 -1.058 24.599 1.00 77.69 110 ARG A O 1
ATOM 834 N N . GLY A 1 111 ? -7.304 -0.195 26.287 1.00 81.94 111 GLY A N 1
ATOM 835 C CA . GLY A 1 111 ? -8.075 0.739 25.460 1.00 81.94 111 GLY A CA 1
ATOM 836 C C . GLY A 1 111 ? -7.219 1.825 24.801 1.00 81.94 111 GLY A C 1
ATOM 837 O O . GLY A 1 111 ? -7.323 2.024 23.594 1.00 81.94 111 GLY A O 1
ATOM 838 N N . ALA A 1 112 ? -6.331 2.471 25.564 1.00 83.19 112 ALA A N 1
ATOM 839 C CA . ALA A 1 112 ? -5.457 3.530 25.058 1.00 83.19 112 ALA A CA 1
ATOM 840 C C . ALA A 1 112 ? -4.470 2.998 24.008 1.00 83.19 112 ALA A C 1
ATOM 842 O O . ALA A 1 112 ? -4.248 3.637 22.976 1.00 83.19 112 ALA A O 1
ATOM 843 N N . LEU A 1 113 ? -3.946 1.787 24.235 1.00 86.06 113 LEU A N 1
ATOM 844 C CA . LEU A 1 113 ? -3.069 1.099 23.291 1.00 86.06 113 LEU A CA 1
ATOM 845 C C . LEU A 1 113 ? -3.783 0.878 21.953 1.00 86.06 113 LEU A C 1
ATOM 847 O O . LEU A 1 113 ? -3.300 1.361 20.932 1.00 86.06 113 LEU A O 1
ATOM 851 N N . LEU A 1 114 ? -4.974 0.268 21.961 1.00 86.50 114 LEU A N 1
ATOM 852 C CA . LEU A 1 114 ? -5.750 0.028 20.739 1.00 86.50 114 LEU A CA 1
ATOM 853 C C . LEU A 1 114 ? -6.061 1.325 19.979 1.00 86.50 114 LEU A C 1
ATOM 855 O O . LEU A 1 114 ? -5.852 1.388 18.768 1.00 86.50 114 LEU A O 1
ATOM 859 N N . THR A 1 115 ? -6.502 2.378 20.674 1.00 87.12 115 THR A N 1
ATOM 860 C CA . THR A 1 115 ? -6.802 3.664 20.023 1.00 87.12 115 THR A CA 1
ATOM 861 C C . THR A 1 115 ? -5.560 4.316 19.422 1.00 87.12 115 THR A C 1
ATOM 863 O O . THR A 1 115 ? -5.618 4.829 18.306 1.00 87.12 115 THR A O 1
ATOM 866 N N . SER A 1 116 ? -4.420 4.257 20.119 1.00 87.81 116 SER A N 1
ATOM 867 C CA . SER A 1 116 ? -3.165 4.831 19.626 1.00 87.81 116 SER A CA 1
ATOM 868 C C . SER A 1 116 ? -2.654 4.104 18.383 1.00 87.81 116 SER A C 1
ATOM 870 O O . SER A 1 116 ? -2.294 4.752 17.402 1.00 87.81 116 SER A O 1
ATOM 872 N N . THR A 1 117 ? -2.706 2.767 18.373 1.00 89.19 117 THR A N 1
ATOM 873 C CA . THR A 1 117 ? -2.286 1.953 17.231 1.00 89.19 117 THR A CA 1
ATOM 874 C C . THR A 1 117 ? -3.147 2.240 16.005 1.00 89.19 117 THR A C 1
ATOM 876 O O . THR A 1 117 ? -2.608 2.362 14.910 1.00 89.19 117 THR A O 1
ATOM 879 N N . VAL A 1 118 ? -4.462 2.433 16.168 1.00 89.06 118 VAL A N 1
ATOM 880 C CA . VAL A 1 118 ? -5.348 2.820 15.056 1.00 89.06 118 VAL A CA 1
ATOM 881 C C . VAL A 1 118 ? -4.968 4.190 14.490 1.00 89.06 118 VAL A C 1
ATOM 883 O O . VAL A 1 118 ? -4.875 4.336 13.273 1.00 89.06 118 VAL A O 1
ATOM 886 N N . ILE A 1 119 ? -4.700 5.185 15.342 1.00 90.12 119 ILE A N 1
ATOM 887 C CA . ILE A 1 119 ? -4.286 6.525 14.891 1.00 90.12 119 ILE A CA 1
ATOM 888 C C . ILE A 1 119 ? -2.960 6.450 14.124 1.00 90.12 119 ILE A C 1
ATOM 890 O O . ILE A 1 119 ? -2.859 6.983 13.018 1.00 90.12 119 ILE A O 1
ATOM 894 N N . ILE A 1 120 ? -1.965 5.745 14.671 1.00 92.31 120 ILE A N 1
ATOM 895 C CA . ILE A 1 120 ? -0.661 5.539 14.024 1.00 92.31 120 ILE A CA 1
ATOM 896 C C . ILE A 1 120 ? -0.846 4.839 12.675 1.00 92.31 120 ILE A C 1
ATOM 898 O O . ILE A 1 120 ? -0.268 5.268 11.678 1.00 92.31 120 ILE A O 1
ATOM 902 N N . TYR A 1 121 ? -1.687 3.806 12.619 1.00 91.81 121 TYR A N 1
ATOM 903 C CA . TYR A 1 121 ? -1.981 3.071 11.392 1.00 91.81 121 TYR A CA 1
ATOM 904 C C . TYR A 1 121 ? -2.618 3.960 10.314 1.00 91.81 121 TYR A C 1
ATOM 906 O O . TYR A 1 121 ? -2.233 3.888 9.141 1.00 91.81 121 TYR A O 1
ATOM 914 N N . VAL A 1 122 ? -3.558 4.831 10.700 1.00 91.94 122 VAL A N 1
ATOM 915 C CA . VAL A 1 122 ? -4.167 5.809 9.789 1.00 91.94 122 VAL A CA 1
ATOM 916 C C . VAL A 1 122 ? -3.102 6.770 9.270 1.00 91.94 122 VAL A C 1
ATOM 918 O O . VAL A 1 122 ? -2.965 6.887 8.059 1.00 91.94 122 VAL A O 1
ATOM 921 N N . VAL A 1 123 ? -2.278 7.374 10.131 1.00 92.75 123 VAL A N 1
ATOM 922 C CA . VAL A 1 123 ? -1.198 8.287 9.699 1.00 92.75 123 VAL A CA 1
ATOM 923 C C . VAL A 1 123 ? -0.211 7.589 8.754 1.00 92.75 123 VAL A C 1
ATOM 925 O O . VAL A 1 123 ? 0.167 8.140 7.718 1.00 92.75 123 VAL A O 1
ATOM 928 N N . MET A 1 124 ? 0.138 6.337 9.050 1.00 94.25 124 MET A N 1
ATOM 929 C CA . MET A 1 124 ? 1.032 5.513 8.234 1.00 94.25 124 MET A CA 1
ATOM 930 C C . MET A 1 124 ? 0.446 5.169 6.850 1.00 94.25 124 MET A C 1
ATOM 932 O O . MET A 1 124 ? 1.187 4.786 5.945 1.00 94.25 124 MET A O 1
ATOM 936 N N . SER A 1 125 ? -0.862 5.359 6.637 1.00 93.94 125 SER A N 1
ATOM 937 C CA . SER A 1 125 ? -1.516 5.147 5.336 1.00 93.94 125 SER A CA 1
ATOM 938 C C . SER A 1 125 ? -0.923 6.042 4.236 1.00 93.94 125 SER A C 1
ATOM 940 O O . SER A 1 125 ? -0.800 5.607 3.092 1.00 93.94 125 SER A O 1
ATOM 942 N N . ALA A 1 126 ? -0.476 7.261 4.569 1.00 95.50 126 ALA A N 1
ATOM 943 C CA . ALA A 1 126 ? 0.234 8.118 3.614 1.00 95.50 126 ALA A CA 1
ATOM 944 C C . ALA A 1 126 ? 1.543 7.471 3.134 1.00 95.50 126 ALA A C 1
ATOM 946 O O . ALA A 1 126 ? 1.814 7.414 1.935 1.00 95.50 126 ALA A O 1
ATOM 947 N N . LEU A 1 127 ? 2.340 6.941 4.064 1.00 95.75 127 LEU A N 1
ATOM 948 C CA . LEU A 1 127 ? 3.614 6.293 3.749 1.00 95.75 127 LEU A CA 1
ATOM 949 C C . LEU A 1 127 ? 3.413 4.994 2.961 1.00 95.75 127 LEU A C 1
ATOM 951 O O . LEU A 1 127 ? 4.182 4.717 2.046 1.00 95.75 127 LEU A O 1
ATOM 955 N N . ALA A 1 128 ? 2.339 4.255 3.244 1.00 96.50 128 ALA A N 1
ATOM 956 C CA . ALA A 1 128 ? 1.942 3.074 2.481 1.00 96.50 128 ALA A CA 1
ATOM 957 C C . ALA A 1 128 ? 1.699 3.401 0.998 1.00 96.50 128 ALA A C 1
ATOM 959 O O . ALA A 1 128 ? 2.247 2.750 0.106 1.00 96.50 128 ALA A O 1
ATOM 960 N N . GLY A 1 129 ? 0.902 4.445 0.739 1.00 95.69 129 GLY A N 1
ATOM 961 C CA . GLY A 1 129 ? 0.616 4.920 -0.613 1.00 95.69 129 GLY A CA 1
ATOM 962 C C . GLY A 1 129 ? 1.859 5.470 -1.312 1.00 95.69 129 GLY A C 1
ATOM 963 O O . GLY A 1 129 ? 2.083 5.170 -2.485 1.00 95.69 129 GLY A O 1
ATOM 964 N N . ALA A 1 130 ? 2.699 6.210 -0.584 1.00 96.38 130 ALA A N 1
ATOM 965 C CA . ALA A 1 130 ? 3.950 6.742 -1.111 1.00 96.38 130 ALA A CA 1
ATOM 966 C C . ALA A 1 130 ? 4.922 5.626 -1.519 1.00 96.38 130 ALA A C 1
ATOM 968 O O . ALA A 1 130 ? 5.425 5.640 -2.638 1.00 96.38 130 ALA A O 1
ATOM 969 N N . ALA A 1 131 ? 5.143 4.630 -0.656 1.00 96.69 131 ALA A N 1
ATOM 970 C CA . ALA A 1 131 ? 6.047 3.514 -0.928 1.00 96.69 131 ALA A CA 1
ATOM 971 C C . ALA A 1 131 ? 5.576 2.657 -2.114 1.00 96.69 131 ALA A C 1
ATOM 973 O O . ALA A 1 131 ? 6.376 2.313 -2.983 1.00 96.69 131 ALA A O 1
ATOM 974 N N . ALA A 1 132 ? 4.275 2.358 -2.191 1.00 96.62 132 ALA A N 1
ATOM 975 C CA . ALA A 1 132 ? 3.715 1.585 -3.297 1.00 96.62 132 ALA A CA 1
ATOM 976 C C . ALA A 1 132 ? 3.831 2.314 -4.642 1.00 96.62 132 ALA A C 1
ATOM 978 O O . ALA A 1 132 ? 4.199 1.703 -5.642 1.00 96.62 132 ALA A O 1
ATOM 979 N N . VAL A 1 133 ? 3.530 3.617 -4.676 1.00 96.25 133 VAL A N 1
ATOM 980 C CA . VAL A 1 133 ? 3.614 4.417 -5.908 1.00 96.25 133 VAL A CA 1
ATOM 981 C C . VAL A 1 133 ? 5.062 4.706 -6.296 1.00 96.25 133 VAL A C 1
ATOM 983 O O . VAL A 1 133 ? 5.379 4.702 -7.483 1.00 96.25 133 VAL A O 1
ATOM 986 N N . ALA A 1 134 ? 5.955 4.894 -5.322 1.00 95.25 134 ALA A N 1
ATOM 987 C CA . ALA A 1 134 ? 7.387 4.996 -5.572 1.00 95.25 134 ALA A CA 1
ATOM 988 C C . ALA A 1 134 ? 7.902 3.728 -6.260 1.00 95.25 134 ALA A C 1
ATOM 990 O O . ALA A 1 134 ? 8.521 3.818 -7.317 1.00 95.25 134 ALA A O 1
ATOM 991 N N . LEU A 1 135 ? 7.584 2.553 -5.705 1.00 94.31 135 LEU A N 1
ATOM 992 C CA . LEU A 1 135 ? 7.980 1.272 -6.281 1.00 94.31 135 LEU A CA 1
ATOM 993 C C . LEU A 1 135 ? 7.361 1.052 -7.667 1.00 94.31 135 LEU A C 1
ATOM 995 O O . LEU A 1 135 ? 8.061 0.621 -8.578 1.00 94.31 135 LEU A O 1
ATOM 999 N N . TRP A 1 136 ? 6.087 1.411 -7.850 1.00 94.31 136 TRP A N 1
ATOM 1000 C CA . TRP A 1 136 ? 5.425 1.372 -9.155 1.00 94.31 136 TRP A CA 1
ATOM 1001 C C . TRP A 1 136 ? 6.173 2.202 -10.200 1.00 94.31 136 TRP A C 1
ATOM 1003 O O . TRP A 1 136 ? 6.477 1.695 -11.276 1.00 94.31 136 TRP A O 1
ATOM 1013 N N . GLY A 1 137 ? 6.540 3.440 -9.855 1.00 91.75 137 GLY A N 1
ATOM 1014 C CA . GLY A 1 137 ? 7.308 4.313 -10.740 1.00 91.75 137 GLY A CA 1
ATOM 1015 C C . GLY A 1 137 ? 8.675 3.741 -11.116 1.00 91.75 137 GLY A C 1
ATOM 1016 O O . GLY A 1 137 ? 9.095 3.888 -12.261 1.00 91.75 137 GLY A O 1
ATOM 1017 N N . GLN A 1 138 ? 9.350 3.049 -10.190 1.00 90.88 138 GLN A N 1
ATOM 1018 C CA . GLN A 1 138 ? 10.633 2.393 -10.479 1.00 90.88 138 GLN A CA 1
ATOM 1019 C C . GLN A 1 138 ? 10.476 1.172 -11.391 1.00 90.88 138 GLN A C 1
ATOM 1021 O O . GLN A 1 138 ? 11.280 0.974 -12.300 1.00 90.88 138 GLN A O 1
ATOM 1026 N N . ILE A 1 139 ? 9.440 0.363 -11.160 1.00 90.50 139 ILE A N 1
ATOM 1027 C CA . ILE A 1 139 ? 9.209 -0.878 -11.904 1.00 90.50 139 ILE A CA 1
ATOM 1028 C C . ILE A 1 139 ? 8.709 -0.589 -13.324 1.00 90.50 139 ILE A C 1
ATOM 1030 O O . ILE A 1 139 ? 9.262 -1.112 -14.290 1.00 90.50 139 ILE A O 1
ATOM 1034 N N . GLU A 1 140 ? 7.675 0.244 -13.456 1.00 88.31 140 GLU A N 1
ATOM 1035 C CA . GLU A 1 140 ? 7.007 0.514 -14.737 1.00 88.31 140 GLU A CA 1
ATOM 1036 C C . GLU A 1 140 ? 7.695 1.639 -15.529 1.00 88.31 140 GLU A C 1
ATOM 1038 O O . GLU A 1 140 ? 7.380 1.876 -16.694 1.00 88.31 140 GLU A O 1
ATOM 1043 N N . ARG A 1 141 ? 8.649 2.352 -14.909 1.00 85.50 141 ARG A N 1
ATOM 1044 C CA . ARG A 1 141 ? 9.331 3.538 -15.470 1.00 85.50 141 ARG A CA 1
ATOM 1045 C C . ARG A 1 141 ? 8.374 4.657 -15.876 1.00 85.50 141 ARG A C 1
ATOM 1047 O O . ARG A 1 141 ? 8.687 5.499 -16.715 1.00 85.50 141 ARG A O 1
ATOM 1054 N N . SER A 1 142 ? 7.192 4.653 -15.280 1.00 86.81 142 SER A N 1
ATOM 1055 C CA . SER A 1 142 ? 6.143 5.629 -15.498 1.00 86.81 142 SER A CA 1
ATOM 1056 C C . SER A 1 142 ? 5.271 5.690 -14.256 1.00 86.81 142 SER A C 1
ATOM 1058 O O . SER A 1 142 ? 5.024 4.684 -13.593 1.00 86.81 142 SER A O 1
ATOM 1060 N N . PHE A 1 143 ? 4.761 6.879 -13.956 1.00 89.94 143 PHE A N 1
ATOM 1061 C CA . PHE A 1 143 ? 3.729 7.048 -12.938 1.00 89.94 143 PHE A CA 1
ATOM 1062 C C . PHE A 1 143 ? 2.318 6.900 -13.517 1.00 89.94 143 PHE A C 1
ATOM 1064 O O . PHE A 1 143 ? 1.343 7.175 -12.820 1.00 89.94 143 PHE A O 1
ATOM 1071 N N . ASP A 1 144 ? 2.168 6.463 -14.769 1.00 89.19 144 ASP A N 1
ATOM 1072 C CA . ASP A 1 144 ? 0.843 6.205 -15.323 1.00 89.19 144 ASP A CA 1
ATOM 1073 C C . ASP A 1 144 ? 0.112 5.126 -14.505 1.00 89.19 144 ASP A C 1
ATOM 1075 O O . ASP A 1 144 ? 0.707 4.168 -14.013 1.00 89.19 144 ASP A O 1
ATOM 1079 N N . GLY A 1 145 ? -1.183 5.321 -14.269 1.00 91.50 145 GLY A N 1
ATOM 1080 C CA . GLY A 1 145 ? -1.978 4.409 -13.443 1.00 91.50 145 GLY A CA 1
ATOM 1081 C C . GLY A 1 145 ? -1.675 4.411 -11.933 1.00 91.50 145 GLY A C 1
ATOM 1082 O O . GLY A 1 145 ? -2.273 3.596 -11.224 1.00 91.50 145 GLY A O 1
ATOM 1083 N N . TRP A 1 146 ? -0.852 5.330 -11.403 1.00 93.62 146 TRP A N 1
ATOM 1084 C CA . TRP A 1 146 ? -0.508 5.407 -9.966 1.00 93.62 146 TRP A CA 1
ATOM 1085 C C . TRP A 1 146 ? -1.730 5.392 -9.030 1.00 93.62 146 TRP A C 1
ATOM 1087 O O . TRP A 1 146 ? -1.722 4.754 -7.976 1.00 93.62 146 TRP A O 1
ATOM 1097 N N . TRP A 1 147 ? -2.819 6.048 -9.442 1.00 94.44 147 TRP A N 1
ATOM 1098 C CA . TRP A 1 147 ? -4.065 6.132 -8.678 1.00 94.44 147 TRP A CA 1
ATOM 1099 C C . TRP A 1 147 ? -4.715 4.758 -8.467 1.00 94.44 147 TRP A C 1
ATOM 1101 O O . TRP A 1 147 ? -5.348 4.521 -7.437 1.00 94.44 147 TRP A O 1
ATOM 1111 N N . ARG A 1 148 ? -4.544 3.827 -9.420 1.00 94.88 148 ARG A N 1
ATOM 1112 C CA . ARG A 1 148 ? -5.034 2.451 -9.287 1.00 94.88 148 ARG A CA 1
ATOM 1113 C C . ARG A 1 148 ? -4.237 1.736 -8.211 1.00 94.88 148 ARG A C 1
ATOM 1115 O O . ARG A 1 148 ? -4.859 1.149 -7.333 1.00 94.88 148 ARG A O 1
ATOM 1122 N N . VAL A 1 149 ? -2.908 1.811 -8.248 1.00 95.12 149 VAL A N 1
ATOM 1123 C CA . VAL A 1 149 ? -2.025 1.183 -7.249 1.00 95.12 149 VAL A CA 1
ATOM 1124 C C . VAL A 1 149 ? -2.366 1.693 -5.849 1.00 95.12 149 VAL A C 1
ATOM 1126 O O . VAL A 1 149 ? -2.700 0.897 -4.974 1.00 95.12 149 VAL A O 1
ATOM 1129 N N . ALA A 1 150 ? -2.393 3.016 -5.666 1.00 95.38 150 ALA A N 1
ATOM 1130 C CA . ALA A 1 150 ? -2.688 3.643 -4.379 1.00 95.38 150 ALA A CA 1
ATOM 1131 C C . ALA A 1 150 ? -4.087 3.269 -3.850 1.00 95.38 150 ALA A C 1
ATOM 1133 O O . ALA A 1 150 ? -4.237 2.929 -2.677 1.00 95.38 150 ALA A O 1
ATOM 1134 N N . ARG A 1 151 ? -5.107 3.222 -4.720 1.00 95.56 151 ARG A N 1
ATOM 1135 C CA . ARG A 1 151 ? -6.447 2.749 -4.339 1.00 95.56 151 ARG A CA 1
ATOM 1136 C C . ARG A 1 151 ? -6.450 1.281 -3.907 1.00 95.56 151 ARG A C 1
ATOM 1138 O O . ARG A 1 151 ? -7.155 0.950 -2.961 1.00 95.56 151 ARG A O 1
ATOM 1145 N N . HIS A 1 152 ? -5.705 0.399 -4.577 1.00 95.56 152 HIS A N 1
ATOM 1146 C CA . HIS A 1 152 ? -5.648 -1.015 -4.185 1.00 95.56 152 HIS A CA 1
ATOM 1147 C C . HIS A 1 152 ? -4.916 -1.210 -2.851 1.00 95.56 152 HIS A C 1
ATOM 1149 O O . HIS A 1 152 ? -5.389 -2.004 -2.045 1.00 95.56 152 HIS A O 1
ATOM 1155 N N . VAL A 1 153 ? -3.841 -0.456 -2.579 1.00 95.31 153 VAL A N 1
ATOM 1156 C CA . VAL A 1 153 ? -3.163 -0.441 -1.261 1.00 95.31 153 VAL A CA 1
ATOM 1157 C C . VAL A 1 153 ? -4.152 -0.096 -0.158 1.00 95.31 153 VAL A C 1
ATOM 1159 O O . VAL A 1 153 ? -4.213 -0.783 0.858 1.00 95.31 153 VAL A O 1
ATOM 1162 N N . GLY A 1 154 ? -4.956 0.939 -0.399 1.00 92.12 154 GLY A N 1
ATOM 1163 C CA . GLY A 1 154 ? -6.047 1.306 0.477 1.00 92.12 154 GLY A CA 1
ATOM 1164 C C . GLY A 1 154 ? -7.048 0.163 0.629 1.00 92.12 154 GLY A C 1
ATOM 1165 O O . GLY A 1 154 ? -7.239 -0.336 1.721 1.00 92.12 154 GLY A O 1
ATOM 1166 N N . VAL A 1 155 ? -7.717 -0.269 -0.438 1.00 93.31 155 VAL A N 1
ATOM 1167 C CA . VAL A 1 155 ? -8.932 -1.103 -0.334 1.00 93.31 155 VAL A CA 1
ATOM 1168 C C . VAL A 1 155 ? -8.665 -2.578 -0.039 1.00 93.31 155 VAL A C 1
ATOM 1170 O O . VAL A 1 155 ? -9.495 -3.213 0.603 1.00 93.31 155 VAL A O 1
ATOM 1173 N N . PHE A 1 156 ? -7.551 -3.149 -0.496 1.00 93.62 156 PHE A N 1
ATOM 1174 C CA . PHE A 1 156 ? -7.393 -4.604 -0.557 1.00 93.62 156 PHE A CA 1
ATOM 1175 C C . PHE A 1 156 ? -7.414 -5.278 0.824 1.00 93.62 156 PHE A C 1
ATOM 1177 O O . PHE A 1 156 ? -8.316 -6.064 1.113 1.00 93.62 156 PHE A O 1
ATOM 1184 N N . TYR A 1 157 ? -6.467 -4.946 1.704 1.00 91.00 157 TYR A N 1
ATOM 1185 C CA . TYR A 1 157 ? -6.388 -5.563 3.034 1.00 91.00 157 TYR A CA 1
ATOM 1186 C C . TYR A 1 157 ? -7.555 -5.174 3.956 1.00 91.00 157 TYR A C 1
ATOM 1188 O O . TYR A 1 157 ? -8.172 -6.070 4.535 1.00 91.00 157 TYR A O 1
ATOM 1196 N N . PRO A 1 158 ? -7.930 -3.888 4.078 1.00 88.94 158 PRO A N 1
ATOM 1197 C CA . PRO A 1 158 ? -9.093 -3.476 4.862 1.00 88.94 158 PRO A CA 1
ATOM 1198 C C . PRO A 1 158 ? -10.398 -4.071 4.332 1.00 88.94 158 PRO A C 1
ATOM 1200 O O . PRO A 1 158 ? -11.254 -4.456 5.122 1.00 88.94 158 PRO A O 1
ATOM 1203 N N . GLY A 1 159 ? -10.534 -4.228 3.013 1.00 91.06 159 GLY A N 1
ATOM 1204 C CA . GLY A 1 159 ? -11.660 -4.919 2.390 1.00 91.06 159 GLY A CA 1
ATOM 1205 C C . GLY A 1 159 ? -11.742 -6.387 2.806 1.00 91.06 159 GLY A C 1
ATOM 1206 O O . GLY A 1 159 ? -12.810 -6.844 3.207 1.00 91.06 159 GLY A O 1
ATOM 1207 N N . ILE A 1 160 ? -10.617 -7.111 2.800 1.00 92.75 160 ILE A N 1
ATOM 1208 C CA . ILE A 1 160 ? -10.555 -8.499 3.288 1.00 92.75 160 ILE A CA 1
ATOM 1209 C C . ILE A 1 160 ? -10.948 -8.574 4.769 1.00 92.75 160 ILE A C 1
ATOM 1211 O O . ILE A 1 160 ? -11.779 -9.405 5.139 1.00 92.75 160 ILE A O 1
ATOM 1215 N N . LEU A 1 161 ? -10.415 -7.681 5.611 1.00 90.75 161 LEU A N 1
ATOM 1216 C CA . LEU A 1 161 ? -10.774 -7.617 7.032 1.00 90.75 161 LEU A CA 1
ATOM 1217 C C . LEU A 1 161 ? -12.268 -7.342 7.226 1.00 90.75 161 LEU A C 1
ATOM 1219 O O . LEU A 1 161 ? -12.903 -7.982 8.060 1.00 90.75 161 LEU A O 1
ATOM 1223 N N . MET A 1 162 ? -12.846 -6.456 6.415 1.00 88.69 162 MET A N 1
ATOM 1224 C CA . MET A 1 162 ? -14.280 -6.180 6.431 1.00 88.69 162 MET A CA 1
ATOM 1225 C C . MET A 1 162 ? -15.107 -7.383 5.979 1.00 88.69 162 MET A C 1
ATOM 1227 O O . MET A 1 162 ? -16.185 -7.598 6.521 1.00 88.69 162 MET A O 1
ATOM 1231 N N . VAL A 1 163 ? -14.647 -8.209 5.043 1.00 91.75 163 VAL A N 1
ATOM 1232 C CA . VAL A 1 163 ? -15.367 -9.443 4.685 1.00 91.75 163 VAL A CA 1
ATOM 1233 C C . VAL A 1 163 ? -15.319 -10.450 5.835 1.00 91.75 163 VAL A C 1
ATOM 1235 O O . VAL A 1 163 ? -16.366 -10.940 6.260 1.00 91.75 163 VAL A O 1
ATOM 1238 N N . ILE A 1 164 ? -14.133 -10.704 6.394 1.00 92.50 164 ILE A N 1
ATOM 1239 C CA . ILE A 1 164 ? -13.943 -11.646 7.510 1.00 92.50 164 ILE A CA 1
ATOM 1240 C C . ILE A 1 164 ? -14.780 -11.223 8.720 1.00 92.50 164 ILE A C 1
ATOM 1242 O O . ILE A 1 164 ? -15.523 -12.029 9.282 1.00 92.50 164 ILE A O 1
ATOM 1246 N N . PHE A 1 165 ? -14.703 -9.947 9.096 1.00 88.50 165 PHE A N 1
ATOM 1247 C CA . PHE A 1 165 ? -15.438 -9.413 10.236 1.00 88.50 165 PHE A CA 1
ATOM 1248 C C . PHE A 1 165 ? -16.960 -9.468 10.006 1.00 88.50 165 PHE A C 1
ATOM 1250 O O . PHE A 1 165 ? -17.706 -9.718 10.950 1.00 88.50 165 PHE A O 1
ATOM 1257 N N . THR A 1 166 ? -17.431 -9.375 8.753 1.00 88.56 166 THR A N 1
ATOM 1258 C CA . THR A 1 166 ? -18.861 -9.506 8.420 1.00 88.56 166 THR A CA 1
ATOM 1259 C C . THR A 1 166 ? -19.316 -10.939 8.646 1.00 88.56 166 THR A C 1
ATOM 1261 O O . THR A 1 166 ? -20.328 -11.168 9.303 1.00 88.56 166 THR A O 1
ATOM 1264 N N . VAL A 1 167 ? -18.554 -11.906 8.129 1.00 91.38 167 VAL A N 1
ATOM 1265 C CA . VAL A 1 167 ? -18.849 -13.335 8.276 1.00 91.38 167 VAL A CA 1
ATOM 1266 C C . VAL A 1 167 ? -18.897 -13.716 9.756 1.00 91.38 167 VAL A C 1
ATOM 1268 O O . VAL A 1 167 ? -19.879 -14.305 10.208 1.00 91.38 167 VAL A O 1
ATOM 1271 N N . LEU A 1 168 ? -17.894 -13.304 10.535 1.00 90.56 168 LEU A N 1
ATOM 1272 C CA . LEU A 1 168 ? -17.868 -13.521 11.983 1.00 90.56 168 LEU A CA 1
ATOM 1273 C C . LEU A 1 168 ? -19.075 -12.878 12.677 1.00 90.56 168 LEU A C 1
ATOM 1275 O O . LEU A 1 168 ? -19.727 -13.522 13.497 1.00 90.56 168 LEU A O 1
ATOM 1279 N N . ASN A 1 169 ? -19.423 -11.640 12.322 1.00 90.25 169 ASN A N 1
ATOM 1280 C CA . ASN A 1 169 ? -20.553 -10.942 12.929 1.00 90.25 169 ASN A CA 1
ATOM 1281 C C . ASN A 1 169 ? -21.906 -11.603 12.600 1.00 90.25 169 ASN A C 1
ATOM 1283 O O . ASN A 1 169 ? -22.799 -11.632 13.447 1.00 90.25 169 ASN A O 1
ATOM 1287 N N . VAL A 1 170 ? -22.057 -12.189 11.406 1.00 89.50 170 VAL A N 1
ATOM 1288 C CA . VAL A 1 170 ? -23.239 -12.992 11.042 1.00 89.50 170 VAL A CA 1
ATOM 1289 C C . VAL A 1 170 ? -23.342 -14.242 11.920 1.00 89.50 170 VAL A C 1
ATOM 1291 O O . VAL A 1 170 ? -24.425 -14.523 12.433 1.00 89.50 170 VAL A O 1
ATOM 1294 N N . PHE A 1 171 ? -22.231 -14.946 12.163 1.00 90.94 171 PHE A N 1
ATOM 1295 C CA . PHE A 1 171 ? -22.214 -16.100 13.069 1.00 90.94 171 PHE A CA 1
ATOM 1296 C C . PHE A 1 171 ? -22.568 -15.719 14.511 1.00 90.94 171 PHE A C 1
ATOM 1298 O O . PHE A 1 171 ? -23.400 -16.382 15.128 1.00 90.94 171 PHE A O 1
ATOM 1305 N N . ILE A 1 172 ? -22.004 -14.625 15.032 1.00 89.62 172 ILE A N 1
ATOM 1306 C CA . ILE A 1 172 ? -22.290 -14.129 16.391 1.00 89.62 172 ILE A CA 1
ATOM 1307 C C . ILE A 1 172 ? -23.766 -13.737 16.533 1.00 89.62 172 ILE A C 1
ATOM 1309 O O . ILE A 1 172 ? -24.402 -14.027 17.546 1.00 89.62 172 ILE A O 1
ATOM 1313 N N . LYS A 1 173 ? -24.336 -13.105 15.502 1.00 87.25 173 LYS A N 1
ATOM 1314 C CA . LYS A 1 173 ? -25.760 -12.765 15.483 1.00 87.25 173 LYS A CA 1
ATOM 1315 C C . LYS A 1 173 ? -26.640 -14.017 15.467 1.00 87.25 173 LYS A C 1
ATOM 1317 O O . LYS A 1 173 ? -27.680 -14.031 16.119 1.00 87.25 173 LYS A O 1
ATOM 1322 N N . HIS A 1 174 ? -26.233 -15.061 14.743 1.00 89.44 174 HIS A N 1
ATOM 1323 C CA . HIS A 1 174 ? -26.989 -16.310 14.661 1.00 89.44 174 HIS A CA 1
ATOM 1324 C C . HIS A 1 174 ? -27.010 -17.084 15.987 1.00 89.44 174 HIS A C 1
ATOM 1326 O O . HIS A 1 174 ? -28.022 -17.696 16.314 1.00 89.44 174 HIS A O 1
ATOM 1332 N N . THR A 1 175 ? -25.943 -17.011 16.788 1.00 89.81 175 THR A N 1
ATOM 1333 C CA . THR A 1 175 ? -25.879 -17.658 18.111 1.00 89.81 175 THR A CA 1
ATOM 1334 C C . THR A 1 175 ? -26.632 -16.902 19.212 1.00 89.81 175 THR A C 1
ATOM 1336 O O . THR A 1 175 ? -26.636 -17.346 20.357 1.00 89.81 175 THR A O 1
ATOM 1339 N N . GLY A 1 176 ? -27.280 -15.772 18.897 1.00 82.56 176 GLY A N 1
ATOM 1340 C CA . GLY A 1 176 ? -28.039 -14.976 19.869 1.00 82.56 176 GLY A CA 1
ATOM 1341 C C . GLY A 1 176 ? -27.165 -14.230 20.883 1.00 82.56 176 GLY A C 1
ATOM 1342 O O . GLY A 1 176 ? -27.661 -13.778 21.913 1.00 82.56 176 GLY A O 1
ATOM 1343 N N . SER A 1 177 ? -25.864 -14.100 20.609 1.00 83.44 177 SER A N 1
ATOM 1344 C CA . SER A 1 177 ? -24.931 -13.405 21.492 1.00 83.44 177 SER A CA 1
ATOM 1345 C C . SER A 1 177 ? -25.164 -11.891 21.474 1.00 83.44 177 SER A C 1
ATOM 1347 O O . SER A 1 177 ? -25.313 -11.272 20.419 1.00 83.44 177 SER A O 1
ATOM 1349 N N . THR A 1 178 ? -25.112 -11.262 22.650 1.00 79.62 178 THR A N 1
ATOM 1350 C CA . THR A 1 178 ? -25.152 -9.798 22.817 1.00 79.62 178 THR A CA 1
ATOM 1351 C C . THR A 1 178 ? -23.892 -9.096 22.301 1.00 79.62 178 THR A C 1
ATOM 1353 O O . THR A 1 178 ? -23.862 -7.871 22.226 1.00 79.62 178 THR A O 1
ATOM 1356 N N . GLY A 1 179 ? -22.864 -9.855 21.902 1.00 78.56 179 GLY A N 1
ATOM 1357 C CA . GLY A 1 179 ? -21.651 -9.339 21.266 1.00 78.56 179 GLY A CA 1
ATOM 1358 C C . GLY A 1 179 ? -21.795 -9.007 19.776 1.00 78.56 179 GLY A C 1
ATOM 1359 O O . GLY A 1 179 ? -20.800 -8.645 19.150 1.00 78.56 179 GLY A O 1
ATOM 1360 N N . ALA A 1 180 ? -22.985 -9.156 19.181 1.00 86.62 180 ALA A N 1
ATOM 1361 C CA . ALA A 1 180 ? -23.205 -8.829 17.775 1.00 86.62 180 ALA A CA 1
ATOM 1362 C C . ALA A 1 180 ? -23.084 -7.316 17.538 1.00 86.62 180 ALA A C 1
ATOM 1364 O O . ALA A 1 180 ? -23.807 -6.509 18.126 1.00 86.62 180 ALA A O 1
ATOM 1365 N N . VAL A 1 181 ? -22.193 -6.926 16.630 1.00 85.06 181 VAL A N 1
ATOM 1366 C CA . VAL A 1 181 ? -21.984 -5.526 16.264 1.00 85.06 181 VAL A CA 1
ATOM 1367 C C . VAL A 1 181 ? -23.146 -5.061 15.374 1.00 85.06 181 VAL A C 1
ATOM 1369 O O . VAL A 1 181 ? -23.402 -5.676 14.331 1.00 85.06 181 VAL A O 1
ATOM 1372 N N . PRO A 1 182 ? -23.855 -3.972 15.729 1.00 86.62 182 PRO A N 1
ATOM 1373 C CA . PRO A 1 182 ? -24.905 -3.405 14.890 1.00 86.62 182 PRO A CA 1
ATOM 1374 C C . PRO A 1 182 ? -24.384 -3.003 13.506 1.00 86.62 182 PRO A C 1
ATOM 1376 O O . PRO A 1 182 ? -23.309 -2.414 13.381 1.00 86.62 182 PRO A O 1
ATOM 1379 N N . ALA A 1 183 ? -25.190 -3.232 12.465 1.00 81.44 183 ALA A N 1
ATOM 1380 C CA . ALA A 1 183 ? -24.827 -2.900 11.083 1.00 81.44 183 ALA A CA 1
ATOM 1381 C C . ALA A 1 183 ? -24.456 -1.415 10.896 1.00 81.44 183 ALA A C 1
ATOM 1383 O O . ALA A 1 183 ? -23.596 -1.087 10.086 1.00 81.44 183 ALA A O 1
ATOM 1384 N N . VAL A 1 184 ? -25.052 -0.517 11.686 1.00 86.44 184 VAL A N 1
ATOM 1385 C CA . VAL A 1 184 ? -24.746 0.922 11.661 1.00 86.44 184 VAL A CA 1
ATOM 1386 C C . VAL A 1 184 ? -23.281 1.195 12.014 1.00 86.44 184 VAL A C 1
ATOM 1388 O O . VAL A 1 184 ? -22.626 1.972 11.325 1.00 86.44 184 VAL A O 1
ATOM 1391 N N . ILE A 1 185 ? -22.740 0.519 13.034 1.00 86.75 185 ILE A N 1
ATOM 1392 C CA . ILE A 1 185 ? -21.327 0.660 13.426 1.00 86.75 185 ILE A CA 1
ATOM 1393 C C . ILE A 1 185 ? -20.423 0.146 12.301 1.00 86.75 185 ILE A C 1
ATOM 1395 O O . ILE A 1 185 ? -19.395 0.745 12.001 1.00 86.75 185 ILE A O 1
ATOM 1399 N N . TYR A 1 186 ? -20.852 -0.918 11.625 1.00 82.06 186 TYR A N 1
ATOM 1400 C CA . TYR A 1 186 ? -20.156 -1.498 10.481 1.00 82.06 186 TYR A CA 1
ATOM 1401 C C . TYR A 1 186 ? -19.944 -0.486 9.347 1.00 82.06 186 TYR A C 1
ATOM 1403 O O . TYR A 1 186 ? -18.818 -0.244 8.910 1.00 82.06 186 TYR A O 1
ATOM 1411 N N . PHE A 1 187 ? -21.031 0.148 8.901 1.00 85.69 187 PHE A N 1
ATOM 1412 C CA . PHE A 1 187 ? -20.976 1.163 7.851 1.00 85.69 187 PHE A CA 1
ATOM 1413 C C . PHE A 1 187 ? -20.275 2.439 8.318 1.00 85.69 187 PHE A C 1
ATOM 1415 O O . PHE A 1 187 ? -19.585 3.067 7.519 1.00 85.69 187 PHE A O 1
ATOM 1422 N N . ALA A 1 188 ? -20.384 2.796 9.601 1.00 89.25 188 ALA A N 1
ATOM 1423 C CA . ALA A 1 188 ? -19.661 3.931 10.164 1.00 89.25 188 ALA A CA 1
ATOM 1424 C C . ALA A 1 188 ? -18.137 3.722 10.108 1.00 89.25 188 ALA A C 1
ATOM 1426 O O . ALA A 1 188 ? -17.420 4.608 9.647 1.00 89.25 188 ALA A O 1
ATOM 1427 N N . ILE A 1 189 ? -17.640 2.541 10.497 1.00 84.88 189 ILE A N 1
ATOM 1428 C CA . ILE A 1 189 ? -16.208 2.204 10.409 1.00 84.88 189 ILE A CA 1
ATOM 1429 C C . ILE A 1 189 ? -15.747 2.213 8.947 1.00 84.88 189 ILE A C 1
ATOM 1431 O O . ILE A 1 189 ? -14.719 2.815 8.634 1.00 84.88 189 ILE A O 1
ATOM 1435 N N . ALA A 1 190 ? -16.529 1.611 8.044 1.00 87.62 190 ALA A N 1
ATOM 1436 C CA . ALA A 1 190 ? -16.242 1.614 6.609 1.00 87.62 190 ALA A CA 1
ATOM 1437 C C . ALA A 1 190 ? -16.140 3.040 6.043 1.00 87.62 190 ALA A C 1
ATOM 1439 O O . ALA A 1 190 ? -15.216 3.348 5.293 1.00 87.62 190 ALA A O 1
ATOM 1440 N N . ALA A 1 191 ? -17.077 3.912 6.424 1.00 89.56 191 ALA A N 1
ATOM 1441 C CA . ALA A 1 191 ? -17.136 5.293 5.969 1.00 89.56 191 ALA A CA 1
ATOM 1442 C C . ALA A 1 191 ? -15.958 6.114 6.497 1.00 89.56 191 ALA A C 1
ATOM 1444 O O . ALA A 1 191 ? -15.305 6.796 5.716 1.00 89.56 191 ALA A O 1
ATOM 1445 N N . ILE A 1 192 ? -15.629 6.009 7.789 1.00 86.44 192 ILE A N 1
ATOM 1446 C CA . ILE A 1 192 ? -14.462 6.694 8.371 1.00 86.44 192 ILE A CA 1
ATOM 1447 C C . ILE A 1 192 ? -13.187 6.251 7.656 1.00 86.44 192 ILE A C 1
ATOM 1449 O O . ILE A 1 192 ? -12.360 7.076 7.270 1.00 86.44 192 ILE A O 1
ATOM 1453 N N . TRP A 1 193 ? -13.041 4.949 7.429 1.00 88.00 193 TRP A N 1
ATOM 1454 C CA . TRP A 1 193 ? -11.887 4.408 6.734 1.00 88.00 193 TRP A CA 1
ATOM 1455 C C . TRP A 1 193 ? -11.805 4.913 5.278 1.00 88.00 193 TRP A C 1
ATOM 1457 O O . TRP A 1 193 ? -10.741 5.346 4.827 1.00 88.00 193 TRP A O 1
ATOM 1467 N N . ALA A 1 194 ? -12.938 4.969 4.574 1.00 89.94 194 ALA A N 1
ATOM 1468 C CA . ALA A 1 194 ? -13.012 5.488 3.212 1.00 89.94 194 ALA A CA 1
ATOM 1469 C C . ALA A 1 194 ? -12.812 7.013 3.107 1.00 89.94 194 ALA A C 1
ATOM 1471 O O . ALA A 1 194 ? -12.324 7.495 2.089 1.00 89.94 194 ALA A O 1
ATOM 1472 N N . VAL A 1 195 ? -13.175 7.778 4.139 1.00 91.38 195 VAL A N 1
ATOM 1473 C CA . VAL A 1 195 ? -13.077 9.249 4.158 1.00 91.38 195 VAL A CA 1
ATOM 1474 C C . VAL A 1 195 ? -11.736 9.734 4.702 1.00 91.38 195 VAL A C 1
ATOM 1476 O O . VAL A 1 195 ? -11.317 10.839 4.376 1.00 91.38 195 VAL A O 1
ATOM 1479 N N . VAL A 1 196 ? -11.043 8.933 5.514 1.00 91.06 196 VAL A N 1
ATOM 1480 C CA . VAL A 1 196 ? -9.784 9.346 6.150 1.00 91.06 196 VAL A CA 1
ATOM 1481 C C . VAL A 1 196 ? -8.598 8.564 5.599 1.00 91.06 196 VAL A C 1
ATOM 1483 O O . VAL A 1 196 ? -7.687 9.157 5.028 1.00 91.06 196 VAL A O 1
ATOM 1486 N N . ALA A 1 197 ? -8.599 7.235 5.726 1.00 91.19 197 ALA A N 1
ATOM 1487 C CA . ALA A 1 197 ? -7.435 6.427 5.367 1.00 91.19 197 ALA A CA 1
ATOM 1488 C C . ALA A 1 197 ? -7.212 6.393 3.848 1.00 91.19 197 ALA A C 1
ATOM 1490 O O . ALA A 1 197 ? -6.100 6.644 3.388 1.00 91.19 197 ALA A O 1
ATOM 1491 N N . LEU A 1 198 ? -8.267 6.158 3.058 1.00 93.81 198 LEU A N 1
ATOM 1492 C CA . LEU A 1 198 ? -8.173 6.147 1.593 1.00 93.81 198 LEU A CA 1
ATOM 1493 C C . LEU A 1 198 ? -7.610 7.443 0.993 1.00 93.81 198 LEU A C 1
ATOM 1495 O O . LEU A 1 198 ? -6.612 7.359 0.274 1.00 93.81 198 LEU A O 1
ATOM 1499 N N . PRO A 1 199 ? -8.167 8.640 1.247 1.00 95.12 199 PRO A N 1
ATOM 1500 C CA . PRO A 1 199 ? -7.602 9.854 0.668 1.00 95.12 199 PRO A CA 1
ATOM 1501 C C . PRO A 1 199 ? -6.183 10.104 1.163 1.00 95.12 199 PRO A C 1
ATOM 1503 O O . PRO A 1 199 ? -5.355 10.564 0.385 1.00 95.12 199 PRO A O 1
ATOM 1506 N N . LEU A 1 200 ? -5.859 9.728 2.401 1.00 94.50 200 LEU A N 1
ATOM 1507 C CA . LEU A 1 200 ? -4.501 9.852 2.907 1.00 94.50 200 LEU A CA 1
ATOM 1508 C C . LEU A 1 200 ? -3.513 8.938 2.154 1.00 94.50 200 LEU A C 1
ATOM 1510 O O . LEU A 1 200 ? -2.425 9.397 1.801 1.00 94.50 200 LEU A O 1
ATOM 1514 N N . THR A 1 201 ? -3.902 7.700 1.806 1.00 96.00 201 THR A N 1
ATOM 1515 C CA . THR A 1 201 ? -3.095 6.839 0.910 1.00 96.00 201 THR A CA 1
ATOM 1516 C C . THR A 1 201 ? -2.910 7.464 -0.474 1.00 96.00 201 THR A C 1
ATOM 1518 O O . THR A 1 201 ? -1.810 7.430 -1.025 1.00 96.00 201 THR A O 1
ATOM 1521 N N . LEU A 1 202 ? -3.958 8.082 -1.031 1.00 96.38 202 LEU A N 1
ATOM 1522 C CA . LEU A 1 202 ? -3.903 8.732 -2.343 1.00 96.38 202 LEU A CA 1
ATOM 1523 C C . LEU A 1 202 ? -3.007 9.972 -2.324 1.00 96.38 202 LEU A C 1
ATOM 1525 O O . LEU A 1 202 ? -2.219 10.156 -3.246 1.00 96.38 202 LEU A O 1
ATOM 1529 N N . VAL A 1 203 ? -3.084 10.793 -1.275 1.00 96.88 203 VAL A N 1
ATOM 1530 C CA . VAL A 1 203 ? -2.202 11.953 -1.084 1.00 96.88 203 VAL A CA 1
ATOM 1531 C C . VAL A 1 203 ? -0.750 11.499 -0.966 1.00 96.88 203 VAL A C 1
ATOM 1533 O O . VAL A 1 203 ? 0.112 12.057 -1.639 1.00 96.88 203 VAL A O 1
ATOM 1536 N N . GLY A 1 204 ? -0.476 10.453 -0.184 1.00 94.81 204 GLY A N 1
ATOM 1537 C CA . GLY A 1 204 ? 0.860 9.866 -0.094 1.00 94.81 204 GLY A CA 1
ATOM 1538 C C . GLY A 1 204 ? 1.390 9.383 -1.446 1.00 94.81 204 GLY A C 1
ATOM 1539 O O . GLY A 1 204 ? 2.511 9.713 -1.832 1.00 94.81 204 GLY A O 1
ATOM 1540 N N . GLY A 1 205 ? 0.551 8.681 -2.212 1.00 95.44 205 GLY A N 1
ATOM 1541 C CA . GLY A 1 205 ? 0.876 8.262 -3.575 1.00 95.44 205 GLY A CA 1
ATOM 1542 C C . GLY A 1 205 ? 1.134 9.441 -4.518 1.00 95.44 205 GLY A C 1
ATOM 1543 O O . GLY A 1 205 ? 2.118 9.442 -5.251 1.00 95.44 205 GLY A O 1
ATOM 1544 N N . TYR A 1 206 ? 0.306 10.486 -4.456 1.00 96.12 206 TYR A N 1
ATOM 1545 C CA . TYR A 1 206 ? 0.479 11.702 -5.251 1.00 96.12 206 TYR A CA 1
ATOM 1546 C C . TYR A 1 206 ? 1.800 12.408 -4.940 1.00 96.12 206 TYR A C 1
ATOM 1548 O O . TYR A 1 206 ? 2.518 12.806 -5.858 1.00 96.12 206 TYR A O 1
ATOM 1556 N N . LEU A 1 207 ? 2.157 12.532 -3.659 1.00 95.62 207 LEU A N 1
ATOM 1557 C CA . LEU A 1 207 ? 3.436 13.116 -3.256 1.00 95.62 207 LEU A CA 1
ATOM 1558 C C . LEU A 1 207 ? 4.613 12.311 -3.815 1.00 95.62 207 LEU A C 1
ATOM 1560 O O . LEU A 1 207 ? 5.546 12.919 -4.335 1.00 95.62 207 LEU A O 1
ATOM 1564 N N . ALA A 1 208 ? 4.533 10.977 -3.807 1.00 93.69 208 ALA A N 1
ATOM 1565 C CA . ALA A 1 208 ? 5.565 10.124 -4.393 1.00 93.69 208 ALA A CA 1
ATOM 1566 C C . ALA A 1 208 ? 5.752 10.359 -5.899 1.00 93.69 208 ALA A C 1
ATOM 1568 O O . ALA A 1 208 ? 6.889 10.415 -6.353 1.00 93.69 208 ALA A O 1
ATOM 1569 N N . THR A 1 209 ? 4.681 10.596 -6.669 1.00 93.38 209 THR A N 1
ATOM 1570 C CA . THR A 1 209 ? 4.822 10.913 -8.110 1.00 93.38 209 THR A CA 1
ATOM 1571 C C . THR A 1 209 ? 5.604 12.201 -8.384 1.00 93.38 209 THR A C 1
ATOM 1573 O O . THR A 1 209 ? 6.154 12.363 -9.469 1.00 93.38 209 THR A O 1
ATOM 1576 N N . LYS A 1 210 ? 5.653 13.128 -7.417 1.00 91.25 210 LYS A N 1
ATOM 1577 C CA . LYS A 1 210 ? 6.383 14.397 -7.541 1.00 91.25 210 LYS A CA 1
ATOM 1578 C C . LYS A 1 210 ? 7.792 14.345 -6.968 1.00 91.25 210 LYS A C 1
ATOM 1580 O O . LYS A 1 210 ? 8.666 15.045 -7.466 1.00 91.25 210 LYS A O 1
ATOM 1585 N N . SER A 1 211 ? 7.986 13.602 -5.881 1.00 87.38 211 SER A N 1
ATOM 1586 C CA . SER A 1 211 ? 9.249 13.581 -5.143 1.00 87.38 211 SER A CA 1
ATOM 1587 C C . SER A 1 211 ? 10.207 12.490 -5.610 1.00 87.38 211 SER A C 1
ATOM 1589 O O . SER A 1 211 ? 11.415 12.637 -5.442 1.00 87.38 211 SER A O 1
ATOM 1591 N N . VAL A 1 212 ? 9.693 11.400 -6.181 1.00 89.81 212 VAL A N 1
ATOM 1592 C CA . VAL A 1 212 ? 10.502 10.246 -6.571 1.00 89.81 212 VAL A CA 1
ATOM 1593 C C . VAL A 1 212 ? 10.984 10.414 -8.003 1.00 89.81 212 VAL A C 1
ATOM 1595 O O . VAL A 1 212 ? 10.195 10.477 -8.943 1.00 89.81 212 VAL A O 1
ATOM 1598 N N . GLN A 1 213 ? 12.302 10.444 -8.169 1.00 86.25 213 GLN A N 1
ATOM 1599 C CA . GLN A 1 213 ? 12.938 10.374 -9.479 1.00 86.25 213 GLN A CA 1
ATOM 1600 C C . GLN A 1 213 ? 13.026 8.913 -9.925 1.00 86.25 213 GLN A C 1
ATOM 1602 O O . GLN A 1 213 ? 13.366 8.029 -9.136 1.00 86.25 213 GLN A O 1
ATOM 1607 N N . ILE A 1 214 ? 12.694 8.652 -11.188 1.00 85.06 214 ILE A N 1
ATOM 1608 C CA . ILE A 1 214 ? 12.839 7.324 -11.790 1.00 85.06 214 ILE A CA 1
ATOM 1609 C C . ILE A 1 214 ? 14.335 7.076 -11.975 1.00 85.06 214 ILE A C 1
ATOM 1611 O O . ILE A 1 214 ? 15.020 7.893 -12.588 1.00 85.06 214 ILE A O 1
ATOM 1615 N N . LEU A 1 215 ? 14.845 5.981 -11.413 1.00 82.44 215 LEU A N 1
ATOM 1616 C CA . LEU A 1 215 ? 16.247 5.622 -11.569 1.00 82.44 215 LEU A CA 1
ATOM 1617 C C . LEU A 1 215 ? 16.487 5.078 -12.979 1.00 82.44 215 LEU A C 1
ATOM 1619 O O . LEU A 1 215 ? 15.803 4.157 -13.444 1.00 82.44 215 LEU A O 1
ATOM 1623 N N . ASP A 1 216 ? 17.491 5.642 -13.649 1.00 76.69 216 ASP A N 1
ATOM 1624 C CA . ASP A 1 216 ? 17.942 5.133 -14.935 1.00 76.69 216 ASP A CA 1
ATOM 1625 C C . ASP A 1 216 ? 18.594 3.767 -14.748 1.00 76.69 216 ASP A C 1
ATOM 1627 O O . ASP A 1 216 ? 19.476 3.555 -13.913 1.00 76.69 216 ASP A O 1
ATOM 1631 N N . HIS A 1 217 ? 18.131 2.814 -15.544 1.00 77.75 217 HIS A N 1
ATOM 1632 C CA . HIS A 1 217 ? 18.663 1.468 -15.520 1.00 77.75 217 HIS A CA 1
ATOM 163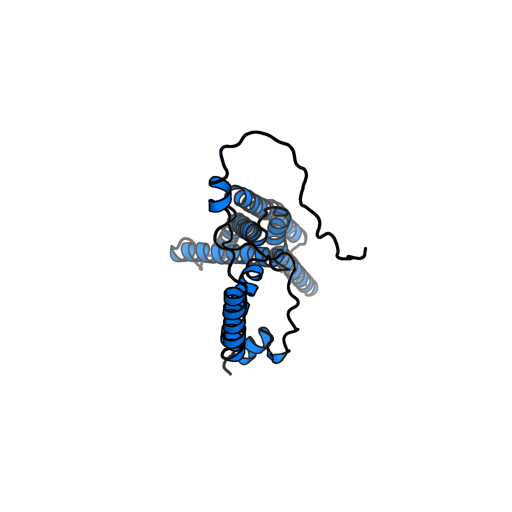3 C C . HIS A 1 217 ? 20.004 1.429 -16.264 1.00 77.75 217 HIS A C 1
ATOM 1635 O O . HIS A 1 217 ? 20.128 2.045 -17.325 1.00 77.75 217 HIS A O 1
ATOM 1641 N N . PRO A 1 218 ? 20.994 0.657 -15.780 1.00 77.50 218 PRO A N 1
ATOM 1642 C CA . PRO A 1 218 ? 22.317 0.601 -16.403 1.00 77.50 218 PRO A CA 1
ATOM 1643 C C . PRO A 1 218 ? 22.293 -0.027 -17.806 1.00 77.50 218 PRO A C 1
ATOM 1645 O O . PRO A 1 218 ? 23.252 0.115 -18.562 1.00 77.50 218 PRO A O 1
ATOM 1648 N N . VAL A 1 219 ? 21.209 -0.727 -18.167 1.00 76.12 219 VAL A N 1
ATOM 1649 C CA . VAL A 1 219 ? 21.067 -1.456 -19.431 1.00 76.12 219 VAL A CA 1
ATOM 1650 C C . VAL A 1 219 ? 19.683 -1.210 -20.039 1.00 76.12 219 VAL A C 1
ATOM 1652 O O . VAL A 1 219 ? 18.669 -1.191 -19.337 1.00 76.12 219 VAL A O 1
ATOM 1655 N N . LYS A 1 220 ? 19.627 -1.054 -21.369 1.00 76.00 220 LYS A N 1
ATOM 1656 C CA . LYS A 1 220 ? 18.363 -1.006 -22.120 1.00 76.00 220 LYS A CA 1
ATOM 1657 C C . LYS A 1 220 ? 17.685 -2.374 -22.086 1.00 76.00 220 LYS A C 1
ATOM 1659 O O . LYS A 1 220 ? 18.284 -3.378 -22.457 1.00 76.00 220 LYS A O 1
ATOM 1664 N N . THR A 1 221 ? 16.418 -2.401 -21.692 1.00 77.75 221 THR A N 1
ATOM 1665 C CA . THR A 1 221 ? 15.640 -3.643 -21.639 1.00 77.75 221 THR A CA 1
ATOM 1666 C C . THR A 1 221 ? 15.192 -4.114 -23.009 1.00 77.75 221 THR A C 1
ATOM 1668 O O . THR A 1 221 ? 14.831 -3.306 -23.869 1.00 77.75 221 THR A O 1
ATOM 1671 N N . ASN A 1 222 ? 15.116 -5.430 -23.170 1.00 76.06 222 ASN A N 1
ATOM 1672 C CA . ASN A 1 222 ? 14.512 -6.056 -24.333 1.00 76.06 222 ASN A CA 1
ATOM 1673 C C . ASN A 1 222 ? 12.973 -6.019 -24.236 1.00 76.06 222 ASN A C 1
ATOM 1675 O O . ASN A 1 222 ? 12.389 -6.327 -23.197 1.00 76.06 222 ASN A O 1
ATOM 1679 N N . GLN A 1 223 ? 12.300 -5.632 -25.323 1.00 73.69 223 GLN A N 1
ATOM 1680 C CA . GLN A 1 223 ? 10.838 -5.469 -25.351 1.00 73.69 223 GLN A CA 1
ATOM 1681 C C . GLN A 1 223 ? 10.100 -6.812 -25.490 1.00 73.69 223 GLN A C 1
ATOM 1683 O O . GLN A 1 223 ? 9.000 -6.990 -24.961 1.00 73.69 223 GLN A O 1
ATOM 1688 N N . ILE A 1 224 ? 10.708 -7.801 -26.150 1.00 75.56 224 ILE A N 1
ATOM 1689 C CA . ILE A 1 224 ? 10.080 -9.104 -26.415 1.00 75.56 224 ILE A CA 1
ATOM 1690 C C . ILE A 1 224 ? 10.602 -10.124 -25.400 1.00 75.56 224 ILE A C 1
ATOM 1692 O O . ILE A 1 224 ? 11.817 -10.305 -25.315 1.00 75.56 224 ILE A O 1
ATOM 1696 N N . PRO A 1 225 ? 9.719 -10.762 -24.607 1.00 72.75 225 PRO A N 1
ATOM 1697 C CA . PRO A 1 225 ? 10.153 -11.769 -23.652 1.00 72.75 225 PRO A CA 1
ATOM 1698 C C . PRO A 1 225 ? 10.650 -12.977 -24.438 1.00 72.75 225 PRO A C 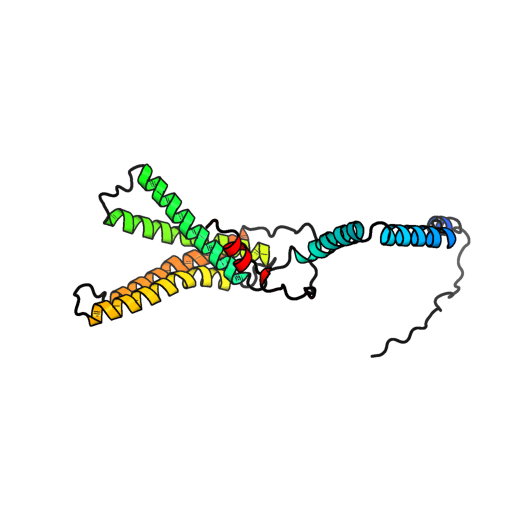1
ATOM 1700 O O . PRO A 1 225 ? 10.005 -13.415 -25.394 1.00 72.75 225 PRO A O 1
ATOM 1703 N N . ARG A 1 226 ? 11.816 -13.503 -24.067 1.00 72.81 226 ARG A N 1
ATOM 1704 C CA . ARG A 1 226 ? 12.313 -14.731 -24.684 1.00 72.81 226 ARG A CA 1
ATOM 1705 C C . ARG A 1 226 ? 11.438 -15.906 -24.271 1.00 72.81 226 ARG A C 1
ATOM 1707 O O . ARG A 1 226 ? 10.901 -15.934 -23.167 1.00 72.81 226 ARG A O 1
ATOM 1714 N N . GLN A 1 227 ? 11.309 -16.878 -25.166 1.00 72.62 227 GLN A N 1
ATOM 1715 C CA . GLN A 1 227 ? 10.677 -18.146 -24.831 1.00 72.62 227 GLN A CA 1
ATOM 1716 C C . GLN A 1 227 ? 11.642 -18.929 -23.943 1.00 72.62 227 GLN A C 1
ATOM 1718 O O . GLN A 1 227 ? 12.693 -19.372 -24.401 1.00 72.62 227 GLN A O 1
ATOM 1723 N N . ILE A 1 228 ? 11.308 -19.025 -22.660 1.00 72.19 228 ILE A N 1
ATOM 1724 C CA . ILE A 1 228 ? 12.020 -19.865 -21.702 1.00 72.19 228 ILE A CA 1
ATOM 1725 C C . ILE A 1 228 ? 11.313 -21.226 -21.733 1.00 72.19 228 ILE A C 1
ATOM 1727 O O . ILE A 1 228 ? 10.082 -21.241 -21.669 1.00 72.19 228 ILE A O 1
ATOM 1731 N N . PRO A 1 229 ? 12.036 -22.350 -21.879 1.00 78.25 229 PRO A N 1
ATOM 1732 C CA . PRO A 1 229 ? 11.422 -23.668 -21.780 1.00 78.25 229 PRO A CA 1
ATOM 1733 C C . PRO A 1 229 ? 10.759 -23.842 -20.409 1.00 78.25 229 PRO A C 1
ATOM 1735 O O . PRO A 1 229 ? 11.264 -23.337 -19.403 1.00 78.25 229 PRO A O 1
ATOM 1738 N N . ASP A 1 230 ? 9.634 -24.556 -20.371 1.00 75.75 230 ASP A N 1
ATOM 1739 C CA . ASP A 1 230 ? 8.906 -24.789 -19.127 1.00 75.75 230 ASP A CA 1
ATOM 1740 C C . ASP A 1 230 ? 9.802 -25.504 -18.109 1.00 75.75 230 ASP A C 1
ATOM 1742 O O . ASP A 1 230 ? 10.427 -26.529 -18.397 1.00 75.75 230 ASP A O 1
ATOM 1746 N N . VAL A 1 231 ? 9.871 -24.946 -16.900 1.00 76.88 231 VAL A N 1
ATOM 1747 C CA . VAL A 1 231 ? 10.633 -25.548 -15.806 1.00 76.88 231 VAL A CA 1
ATOM 1748 C C . VAL A 1 231 ? 10.011 -26.896 -15.424 1.00 76.88 231 VAL A C 1
ATOM 1750 O O . VAL A 1 231 ? 8.798 -26.968 -15.202 1.00 76.88 231 VAL A O 1
ATOM 1753 N N . PRO A 1 232 ? 10.807 -27.976 -15.306 1.00 82.44 232 PRO A N 1
ATOM 1754 C CA . PRO A 1 232 ? 10.295 -29.253 -14.828 1.00 82.44 232 PRO A CA 1
ATOM 1755 C C . PRO A 1 232 ? 9.736 -29.085 -13.410 1.00 82.44 232 PRO A C 1
ATOM 1757 O O . PRO A 1 232 ? 10.281 -28.324 -12.613 1.00 82.44 232 PRO A O 1
ATOM 1760 N N . LEU A 1 233 ? 8.672 -29.821 -13.072 1.00 75.00 233 LEU A N 1
ATOM 1761 C CA . LEU A 1 233 ? 7.963 -29.702 -11.784 1.00 75.00 233 LEU A CA 1
ATOM 1762 C C . LEU A 1 233 ? 8.904 -29.711 -10.566 1.00 75.00 233 LEU A C 1
ATOM 1764 O O . LEU A 1 233 ? 8.746 -28.895 -9.661 1.00 75.00 233 LEU A O 1
ATOM 1768 N N . LEU A 1 234 ? 9.924 -30.573 -10.577 1.00 76.00 234 LEU A N 1
ATOM 1769 C CA . LEU A 1 234 ? 10.929 -30.697 -9.512 1.00 76.00 234 LEU A CA 1
ATOM 1770 C C . LEU A 1 234 ? 11.793 -29.439 -9.311 1.00 76.00 234 LEU A C 1
ATOM 1772 O O . LEU A 1 234 ? 12.295 -29.221 -8.215 1.00 76.00 234 LEU A O 1
ATOM 1776 N N . ALA A 1 235 ? 11.946 -28.604 -10.340 1.00 78.25 235 ALA A N 1
ATOM 1777 C CA . ALA A 1 235 ? 12.682 -27.341 -10.280 1.00 78.25 235 ALA A CA 1
ATOM 1778 C C . ALA A 1 235 ? 11.786 -26.146 -9.907 1.00 78.25 235 ALA A C 1
ATOM 1780 O O . ALA A 1 235 ? 12.232 -24.999 -9.942 1.00 78.25 235 ALA A O 1
ATOM 1781 N N . SER A 1 236 ? 10.515 -26.382 -9.567 1.00 81.69 236 SER A N 1
ATOM 1782 C CA . SER A 1 236 ? 9.631 -25.297 -9.154 1.00 81.69 236 SER A CA 1
ATOM 1783 C C . SER A 1 236 ? 10.087 -24.694 -7.810 1.00 81.69 236 SER A C 1
ATOM 1785 O O . SER A 1 236 ? 10.395 -25.436 -6.871 1.00 81.69 236 SER A O 1
ATOM 1787 N N . PRO A 1 237 ? 10.109 -23.352 -7.668 1.00 81.19 237 PRO A N 1
ATOM 1788 C CA . PRO A 1 237 ? 10.650 -22.691 -6.475 1.00 81.19 237 PRO A CA 1
ATOM 1789 C C . PRO A 1 237 ? 9.979 -23.113 -5.164 1.00 81.19 237 PRO A C 1
ATOM 1791 O O . PRO A 1 237 ? 10.629 -23.170 -4.125 1.00 81.19 237 PRO A O 1
ATOM 1794 N N . TRP A 1 238 ? 8.683 -23.434 -5.206 1.00 83.38 238 TRP A N 1
ATOM 1795 C CA . TRP A 1 238 ? 7.925 -23.857 -4.030 1.00 83.38 238 TRP A CA 1
ATOM 1796 C C . TRP A 1 238 ? 8.287 -25.280 -3.585 1.00 83.38 238 TRP A C 1
ATOM 1798 O O . TRP A 1 238 ? 8.403 -25.518 -2.386 1.00 83.38 238 TRP A O 1
ATOM 1808 N N . LEU A 1 239 ? 8.529 -26.208 -4.522 1.00 82.88 239 LEU A N 1
ATOM 1809 C CA . LEU A 1 239 ? 8.981 -27.563 -4.191 1.00 82.88 239 LEU A CA 1
ATOM 1810 C C . LEU A 1 239 ? 10.405 -27.561 -3.653 1.00 82.88 239 LEU A C 1
ATOM 1812 O O . LEU A 1 239 ? 10.679 -28.268 -2.690 1.00 82.88 239 LEU A O 1
ATOM 1816 N N . LEU A 1 240 ? 11.287 -26.734 -4.217 1.00 84.06 240 LEU A N 1
ATOM 1817 C CA . LEU A 1 240 ? 12.644 -26.563 -3.698 1.00 84.06 240 LEU A CA 1
ATOM 1818 C C . LEU A 1 240 ? 12.638 -25.948 -2.298 1.00 84.06 240 LEU A C 1
ATOM 1820 O O . LEU A 1 240 ? 13.363 -26.417 -1.426 1.00 84.06 240 LEU A O 1
ATOM 1824 N N . PHE A 1 241 ? 11.781 -24.952 -2.055 1.00 83.94 241 PHE A N 1
ATOM 1825 C CA . PHE A 1 241 ? 11.622 -24.364 -0.727 1.00 83.94 241 PHE A CA 1
ATOM 1826 C C . PHE A 1 241 ? 11.161 -25.408 0.301 1.00 83.94 241 PHE A C 1
ATOM 1828 O O . PHE A 1 241 ? 11.766 -25.522 1.365 1.00 83.94 241 PHE A O 1
ATOM 1835 N N . ILE A 1 242 ? 10.158 -26.225 -0.040 1.00 84.31 242 ILE A N 1
ATOM 1836 C CA . ILE A 1 242 ? 9.666 -27.306 0.829 1.00 84.31 242 ILE A CA 1
ATOM 1837 C C . ILE A 1 242 ? 10.732 -28.391 1.031 1.00 84.31 242 ILE A C 1
ATOM 1839 O O . ILE A 1 242 ? 10.939 -28.829 2.156 1.00 84.31 242 ILE A O 1
ATOM 1843 N N . ALA A 1 243 ? 11.436 -28.803 -0.025 1.00 82.75 243 ALA A N 1
ATOM 1844 C CA . ALA A 1 243 ? 12.493 -29.811 0.054 1.00 82.75 243 ALA A CA 1
ATOM 1845 C C . ALA A 1 243 ? 13.723 -29.334 0.848 1.00 82.75 243 ALA A C 1
ATOM 1847 O O . ALA A 1 243 ? 14.450 -30.155 1.399 1.00 82.75 243 ALA A O 1
ATOM 1848 N N . SER A 1 244 ? 13.958 -28.018 0.910 1.00 81.75 244 SER A N 1
ATOM 1849 C CA . SER A 1 244 ? 15.039 -27.406 1.693 1.00 81.75 244 SER A CA 1
ATOM 1850 C C . SER A 1 244 ? 14.694 -27.178 3.167 1.00 81.75 244 SER A C 1
ATOM 1852 O O . SER A 1 244 ? 15.582 -26.837 3.950 1.00 81.75 244 SER A O 1
ATOM 1854 N N . ALA A 1 245 ? 13.426 -27.347 3.558 1.00 78.69 245 ALA A N 1
ATOM 1855 C CA . ALA A 1 245 ? 13.032 -27.243 4.954 1.00 78.69 245 ALA A CA 1
ATOM 1856 C C . ALA A 1 245 ? 13.618 -28.440 5.731 1.00 78.69 245 ALA A C 1
ATOM 1858 O O . ALA A 1 245 ? 13.381 -29.585 5.340 1.00 78.69 245 ALA A O 1
ATOM 1859 N N . PRO A 1 246 ? 14.399 -28.212 6.803 1.00 71.56 246 PRO A N 1
ATOM 1860 C CA . PRO A 1 246 ? 14.923 -29.303 7.614 1.00 71.56 246 PRO A CA 1
ATOM 1861 C C . PRO A 1 246 ? 13.760 -30.071 8.257 1.00 71.56 246 PRO A C 1
ATOM 1863 O O . PRO A 1 246 ? 12.833 -29.453 8.785 1.00 71.56 246 PRO A O 1
ATOM 1866 N N . ALA A 1 247 ? 13.814 -31.402 8.156 1.00 60.00 247 ALA A N 1
ATOM 1867 C CA . ALA A 1 247 ? 12.865 -32.329 8.775 1.00 60.00 247 ALA A CA 1
ATOM 1868 C C . ALA A 1 247 ? 12.915 -32.281 10.309 1.00 60.00 247 ALA A C 1
ATOM 1870 O O . ALA A 1 247 ? 14.021 -32.058 10.857 1.00 60.00 247 ALA A O 1
#

Radius of gyration: 32.12 Å; chains: 1; bounding box: 73×53×94 Å

Organism: NCBI:txid145388

InterPro domains:
  IPR004240 Nonaspanin (TM9SF) [PF02990] (38-243)
  IPR004240 Nonaspanin (TM9SF) [PTHR10766] (37-242)

Foldseek 3Di:
DDDDDDDPDDDDDDDDDDDDDPPVVVVVPDPDPDVVNVVVVVVVVVVCCVVCVPVVVVVVVVVVCLQVVLAQDPPLLVVLLVVLLVQLVVQLVVVLVVCVVVVVDDVVCVPVSVVVSVVSSLLSLLVSLLSSLLSVCQRVVDSPPSLVSLQCSLCPPVVVVLVVVVVVLVVCVVVVHPPRDDVVVSVVVVVCSVVRRSVSSVNSNVVNNVPHDHDDDPDHHDPDDDDDPDDDPCPDPVNVVVVPDDD

Secondary structure (DSSP, 8-state):
------------------S--TTHHHHHS--PPPHHHHHHHHHHHHHHHHH-HHHHHHHHHHHHHHTTTTSPPTTHHHHHHHHHHHHHHHHHHHHHHHHHHTTSS-TT-HHHHHHHHHHHHHHHHHHHHHHHHHHHHHHHSS-TTHHHHHHHHHHHHHHHHHHHHHHHHHHHHHTT-TTPPPHHHHHHHHHHIIIIIHHHHHHHHHHHHHHPPPPPPSSPPPSSPP-PPPPPGGG-HHHHHHHTS--

pLDDT: mean 79.09, std 17.39, range [27.73, 96.88]

Sequence (247 aa):
MCFRPDDSSFIATKTGGDGHDSQGWKKLTGSFPSGSQVRRDLAKYEQLMVDEPGEIQDEAGWKLLAGDAFRAPPHAQWLCVYVGSGVQVLGCAFVTLVLATLGFLSPASRGALLTSTVIIYVVMSALAGAAAVALWGQIERSFDGWWRVARHVGVFYPGILMVIFTVLNVFIKHTGSTGAVPAVIYFAIAAIWAVVALPLTLVGGYLATKSVQILDHPVKTNQIPRQIPDVPLLASPWLLFIASAPA